Protein AF-A0A7J4NT05-F1 (afdb_monomer_lite)

Sequence (261 aa):
PYYHPIMPLLMMDGWTFEDGIRVNKDAWPDDVRAHLTNGMNLFEAELGFRPTGMWPSEEAVSPPMVQPVTDVGIQWMVTDEEILAKSTISGGGSIDVDDAAQLATPWMVEGDSGGEIAVIFRDRVISDRVAFQYGSMTPEAAVSDFLSYLDGIRSDLLAAGEDPSEHLLTVAMDGENWMFMSEFQHTDNARPFIHEWYSRLESHPTVVTTTPSAFLEKNLTLPQIETIGTGSWIDGTLSTWAGEADESLAWQRLVEARTAL

Structure (mmCIF, N/CA/C/O backbone):
data_AF-A0A7J4NT05-F1
#
_entry.id   AF-A0A7J4NT05-F1
#
loop_
_atom_site.group_PDB
_atom_site.id
_atom_site.type_symbol
_atom_site.label_atom_id
_atom_site.label_alt_id
_atom_site.label_comp_id
_atom_site.label_asym_id
_atom_site.label_entity_id
_atom_site.label_seq_id
_atom_site.pdbx_PDB_ins_code
_atom_site.Cartn_x
_atom_site.Cartn_y
_atom_site.Cartn_z
_atom_site.occupancy
_atom_site.B_iso_or_equiv
_atom_site.auth_seq_id
_atom_site.auth_comp_id
_atom_site.auth_asym_id
_atom_site.auth_atom_id
_atom_site.pdbx_PDB_model_num
ATOM 1 N N . PRO A 1 1 ? 3.499 -10.526 -5.513 1.00 96.19 1 PRO A N 1
ATOM 2 C CA . PRO A 1 1 ? 4.107 -10.917 -6.817 1.00 96.19 1 PRO A CA 1
ATOM 3 C C . PRO A 1 1 ? 5.241 -11.946 -6.617 1.00 96.19 1 PRO A C 1
ATOM 5 O O . PRO A 1 1 ? 5.890 -11.902 -5.581 1.00 96.19 1 PRO A O 1
ATOM 8 N N . TYR A 1 2 ? 5.475 -12.872 -7.558 1.00 98.00 2 TYR A N 1
ATOM 9 C CA . TYR A 1 2 ? 6.203 -14.136 -7.298 1.00 98.00 2 TYR A CA 1
ATOM 10 C C . TYR A 1 2 ? 7.627 -14.032 -6.703 1.00 98.00 2 TYR A C 1
ATOM 12 O O . TYR A 1 2 ? 7.950 -14.793 -5.802 1.00 98.00 2 TYR A O 1
ATOM 20 N N . TYR A 1 3 ? 8.469 -13.104 -7.171 1.00 97.50 3 TYR A N 1
ATOM 21 C CA . TYR A 1 3 ? 9.830 -12.884 -6.635 1.00 97.50 3 TYR A CA 1
ATOM 22 C C . TYR A 1 3 ? 9.997 -11.481 -6.042 1.00 97.50 3 TYR A C 1
ATOM 24 O O . TYR A 1 3 ? 11.091 -10.933 -6.049 1.00 97.50 3 TYR A O 1
ATOM 32 N N . HIS A 1 4 ? 8.898 -10.876 -5.590 1.00 97.88 4 HIS A N 1
ATOM 33 C CA . HIS A 1 4 ? 8.906 -9.522 -5.033 1.00 97.88 4 HIS A CA 1
ATOM 34 C C . HIS A 1 4 ? 9.560 -8.430 -5.935 1.00 97.88 4 HIS A C 1
ATOM 36 O O . HIS A 1 4 ? 10.291 -7.583 -5.431 1.00 97.88 4 HIS A O 1
ATOM 42 N N . PRO A 1 5 ? 9.341 -8.401 -7.274 1.00 97.81 5 PRO A N 1
ATOM 43 C CA . PRO A 1 5 ? 9.892 -7.347 -8.131 1.00 97.81 5 PRO A CA 1
ATOM 44 C C . PRO A 1 5 ? 9.239 -5.984 -7.880 1.00 97.81 5 PRO A C 1
ATOM 46 O O . PRO A 1 5 ? 8.032 -5.912 -7.630 1.00 97.81 5 PRO A O 1
ATOM 49 N N . ILE A 1 6 ? 9.988 -4.904 -8.102 1.00 98.19 6 ILE A N 1
ATOM 50 C CA . ILE A 1 6 ? 9.447 -3.539 -8.171 1.00 98.19 6 ILE A CA 1
ATOM 51 C C . ILE A 1 6 ? 8.720 -3.363 -9.508 1.00 98.19 6 ILE A C 1
ATOM 53 O O . ILE A 1 6 ? 9.301 -2.965 -10.520 1.00 98.19 6 ILE A O 1
ATOM 57 N N . MET A 1 7 ? 7.435 -3.724 -9.529 1.00 98.38 7 MET A N 1
ATOM 58 C CA . MET A 1 7 ? 6.618 -3.742 -10.748 1.00 98.38 7 MET A CA 1
ATOM 59 C C . MET A 1 7 ? 6.589 -2.392 -11.483 1.00 98.38 7 MET A C 1
ATOM 61 O O . MET A 1 7 ? 6.723 -2.424 -12.707 1.00 98.38 7 MET A O 1
ATOM 65 N N . PRO A 1 8 ? 6.517 -1.221 -10.814 1.00 98.38 8 PRO A N 1
ATOM 66 C CA . PRO A 1 8 ? 6.605 0.066 -11.504 1.00 98.38 8 PRO A CA 1
ATOM 67 C C . PRO A 1 8 ? 7.853 0.222 -12.386 1.00 98.38 8 PRO A C 1
ATOM 69 O O . PRO A 1 8 ? 7.739 0.667 -13.527 1.00 98.38 8 PRO A O 1
ATOM 72 N N . LEU A 1 9 ? 9.024 -0.217 -11.907 1.00 98.38 9 LEU A N 1
ATOM 73 C CA . LEU A 1 9 ? 10.278 -0.156 -12.670 1.00 98.38 9 LEU A CA 1
ATOM 74 C C . LEU A 1 9 ? 10.282 -1.136 -13.848 1.00 98.38 9 LEU A C 1
ATOM 76 O O . LEU A 1 9 ? 10.826 -0.832 -14.912 1.00 98.38 9 LEU A O 1
ATOM 80 N N . LEU A 1 10 ? 9.636 -2.299 -13.713 1.00 98.19 10 LEU A N 1
ATOM 81 C CA . LEU A 1 10 ? 9.436 -3.210 -14.843 1.00 98.19 10 LEU A CA 1
ATOM 82 C C . LEU A 1 10 ? 8.514 -2.593 -15.903 1.00 98.19 10 LEU A C 1
ATOM 84 O O . LEU A 1 10 ? 8.797 -2.727 -17.089 1.00 98.19 10 LEU A O 1
ATOM 88 N N . MET A 1 11 ? 7.466 -1.878 -15.490 1.00 97.56 11 MET A N 1
ATOM 89 C CA . MET A 1 11 ? 6.439 -1.319 -16.379 1.00 97.56 11 MET A CA 1
ATOM 90 C C . MET A 1 11 ? 6.837 -0.042 -17.127 1.00 97.56 11 MET A C 1
ATOM 92 O O . MET A 1 11 ? 6.121 0.347 -18.046 1.00 97.56 11 MET A O 1
ATOM 96 N N . MET A 1 12 ? 7.934 0.621 -16.761 1.00 97.06 12 MET A N 1
ATOM 97 C CA . MET A 1 12 ? 8.369 1.862 -17.413 1.00 97.06 12 MET A CA 1
ATOM 98 C C . MET A 1 12 ? 9.567 1.659 -18.343 1.00 97.06 12 MET A C 1
ATOM 100 O O . MET A 1 12 ? 10.416 0.795 -18.109 1.00 97.06 12 MET A O 1
ATOM 104 N N . ASP A 1 13 ? 9.679 2.493 -19.372 1.00 97.75 13 ASP A N 1
ATOM 105 C CA . ASP A 1 13 ? 10.913 2.602 -20.149 1.00 97.75 13 ASP A CA 1
ATOM 106 C C . ASP A 1 13 ? 12.049 3.166 -19.284 1.00 97.75 13 ASP A C 1
ATOM 108 O O . ASP A 1 13 ? 11.831 3.744 -18.217 1.00 97.75 13 ASP A O 1
ATOM 112 N N . GLY A 1 14 ? 13.285 2.981 -19.745 1.00 96.62 14 GLY A N 1
ATOM 113 C CA . GLY A 1 14 ? 14.491 3.347 -19.010 1.00 96.62 14 GLY A CA 1
ATOM 114 C C . GLY A 1 14 ? 14.482 4.767 -18.427 1.00 96.62 14 GLY A C 1
ATOM 115 O O . GLY A 1 14 ? 13.889 5.703 -18.976 1.00 96.62 14 GLY A O 1
ATOM 116 N N . TRP A 1 15 ? 15.221 4.951 -17.340 1.00 97.75 15 TRP A N 1
ATOM 117 C CA . TRP A 1 15 ? 15.201 6.153 -16.507 1.00 97.75 15 TRP A CA 1
ATOM 118 C C . TRP A 1 15 ? 16.601 6.692 -16.222 1.00 97.75 15 TRP A C 1
ATOM 120 O O . TRP A 1 15 ? 17.621 6.058 -16.499 1.00 97.75 15 TRP A O 1
ATOM 130 N N . THR A 1 16 ? 16.623 7.895 -15.663 1.00 97.81 16 THR A N 1
ATOM 131 C CA . THR A 1 16 ? 17.768 8.462 -14.954 1.00 97.81 16 THR A CA 1
ATOM 132 C C . THR A 1 16 ? 17.210 9.122 -13.706 1.00 97.81 16 THR A C 1
ATOM 134 O O . THR A 1 16 ? 16.359 10.002 -13.826 1.00 97.81 16 THR A O 1
ATOM 137 N N . PHE A 1 17 ? 17.648 8.651 -12.546 1.00 95.69 17 PHE A N 1
ATOM 138 C CA . PHE A 1 17 ? 17.237 9.146 -11.234 1.00 95.69 17 PHE A CA 1
ATOM 139 C C . PHE A 1 17 ? 18.369 10.018 -10.651 1.00 95.69 17 PHE A C 1
ATOM 141 O O . PHE A 1 17 ? 19.119 10.646 -11.407 1.00 95.69 17 PHE A O 1
ATOM 148 N N . GLU A 1 18 ? 18.472 10.125 -9.327 1.00 96.00 18 GLU A N 1
ATOM 149 C CA . GLU A 1 18 ? 19.362 11.047 -8.619 1.00 96.00 18 GLU A CA 1
ATOM 150 C C . GLU A 1 18 ? 20.857 10.745 -8.819 1.00 96.00 18 GLU A C 1
ATOM 152 O O . GLU A 1 18 ? 21.674 11.669 -8.803 1.00 96.00 18 GLU A O 1
ATOM 157 N N . ASP A 1 19 ? 21.227 9.485 -9.065 1.00 96.06 19 ASP A N 1
ATOM 158 C CA . ASP A 1 19 ? 22.610 9.068 -9.335 1.00 96.06 19 ASP A CA 1
ATOM 159 C C . ASP A 1 19 ? 23.172 9.555 -10.686 1.00 96.06 19 ASP A C 1
ATOM 161 O O . ASP A 1 19 ? 24.385 9.512 -10.917 1.00 96.06 19 ASP A O 1
ATOM 165 N N . GLY A 1 20 ? 22.310 10.020 -11.596 1.00 97.56 20 GLY A N 1
ATOM 166 C CA . GLY A 1 20 ? 22.680 10.444 -12.945 1.00 97.56 20 GLY A CA 1
ATOM 167 C C . GLY A 1 20 ? 23.075 9.306 -13.895 1.00 97.56 20 GLY A C 1
ATOM 168 O O . GLY A 1 20 ? 23.525 9.582 -15.013 1.00 97.56 20 GLY A O 1
ATOM 169 N N . ILE A 1 21 ? 22.910 8.039 -13.505 1.00 98.06 21 ILE A N 1
ATOM 170 C CA . ILE A 1 21 ? 23.230 6.882 -14.341 1.00 98.06 21 ILE A CA 1
ATOM 171 C C . ILE A 1 21 ? 21.992 6.513 -15.162 1.00 98.06 21 ILE A C 1
ATOM 173 O O . ILE A 1 21 ? 20.893 6.301 -14.662 1.00 98.06 21 ILE A O 1
ATOM 177 N N . ARG A 1 22 ? 22.153 6.448 -16.486 1.00 97.94 22 ARG A N 1
ATOM 178 C CA . ARG A 1 22 ? 21.068 6.056 -17.391 1.00 97.94 22 ARG A CA 1
ATOM 179 C C . ARG A 1 22 ? 20.913 4.539 -17.419 1.00 97.94 22 ARG A C 1
ATOM 181 O O . ARG A 1 22 ? 21.820 3.835 -17.867 1.00 97.94 22 ARG A O 1
ATOM 188 N N . VAL A 1 23 ? 19.729 4.051 -17.073 1.00 98.25 23 VAL A N 1
ATOM 189 C CA . VAL A 1 23 ? 19.288 2.690 -17.398 1.00 98.25 23 VAL A CA 1
ATOM 190 C C . VAL A 1 23 ? 18.557 2.741 -18.738 1.00 98.25 23 VAL A C 1
ATOM 192 O O . VAL A 1 23 ? 17.608 3.504 -18.910 1.00 98.25 23 VAL A O 1
ATOM 195 N N . ASN A 1 24 ? 19.007 1.954 -19.716 1.00 97.19 24 ASN A N 1
ATOM 196 C CA . ASN A 1 24 ? 18.369 1.866 -21.031 1.00 97.19 24 ASN A CA 1
ATOM 197 C C . ASN A 1 24 ? 17.671 0.517 -21.163 1.00 97.19 24 ASN A C 1
ATOM 199 O O . ASN A 1 24 ? 18.335 -0.506 -21.311 1.00 97.19 24 ASN A O 1
ATOM 203 N N . LYS A 1 25 ? 16.342 0.532 -21.119 1.00 96.94 25 LYS A N 1
ATOM 204 C CA . LYS A 1 25 ? 15.498 -0.627 -21.385 1.00 96.94 25 LYS A CA 1
ATOM 205 C C . LYS A 1 25 ? 14.136 -0.186 -21.894 1.00 96.94 25 LYS A C 1
ATOM 207 O O . LYS A 1 25 ? 13.734 0.949 -21.637 1.00 96.94 25 LYS A O 1
ATOM 212 N N . ASP A 1 26 ? 13.437 -1.112 -22.524 1.00 97.00 26 ASP A N 1
ATOM 213 C CA . ASP A 1 26 ? 12.002 -0.999 -22.759 1.00 97.00 26 ASP A CA 1
ATOM 214 C C . ASP A 1 26 ? 11.228 -1.451 -21.506 1.00 97.00 26 ASP A C 1
ATOM 216 O O . ASP A 1 26 ? 11.769 -2.148 -20.633 1.00 97.00 26 ASP A O 1
ATOM 220 N N . ALA A 1 27 ? 9.957 -1.073 -21.408 1.00 97.56 27 ALA A N 1
ATOM 221 C CA . ALA A 1 27 ? 9.027 -1.677 -20.461 1.00 97.56 27 ALA A CA 1
ATOM 222 C C . ALA A 1 27 ? 8.911 -3.203 -20.674 1.00 97.56 27 ALA A C 1
ATOM 224 O O . ALA A 1 27 ? 8.892 -3.700 -21.802 1.00 97.56 27 ALA A O 1
ATOM 225 N N . TRP A 1 28 ? 8.792 -3.957 -19.579 1.00 97.88 28 TRP A N 1
ATOM 226 C CA . TRP A 1 28 ? 8.667 -5.420 -19.554 1.00 97.88 28 TRP A CA 1
ATOM 227 C C . TRP A 1 28 ? 7.323 -5.864 -18.936 1.00 97.88 28 TRP A C 1
ATOM 229 O O . TRP A 1 28 ? 7.305 -6.519 -17.891 1.00 97.88 28 TRP A O 1
ATOM 239 N N . PRO A 1 29 ? 6.173 -5.532 -19.557 1.00 97.12 29 PRO A N 1
ATOM 240 C CA . PRO A 1 29 ? 4.852 -5.869 -19.014 1.00 97.12 29 PRO A CA 1
ATOM 241 C C . PRO A 1 29 ? 4.587 -7.380 -18.942 1.00 97.12 29 PRO A C 1
ATOM 243 O O . PRO A 1 29 ? 3.878 -7.843 -18.046 1.00 97.12 29 PRO A O 1
ATOM 246 N N . ASP A 1 30 ? 5.184 -8.168 -19.840 1.00 97.69 30 ASP A N 1
ATOM 247 C CA . ASP A 1 30 ? 5.072 -9.630 -19.812 1.00 97.69 30 ASP A CA 1
ATOM 248 C C . ASP A 1 30 ? 5.731 -10.235 -18.564 1.00 97.69 30 ASP A C 1
ATOM 250 O O . ASP A 1 30 ? 5.208 -11.196 -17.996 1.00 97.69 30 ASP A O 1
ATOM 254 N N . ASP A 1 31 ? 6.823 -9.637 -18.078 1.00 97.81 31 ASP A N 1
ATOM 255 C CA . ASP A 1 31 ? 7.491 -10.066 -16.848 1.00 97.81 31 ASP A CA 1
ATOM 256 C C . ASP A 1 31 ? 6.588 -9.799 -15.632 1.00 97.81 31 ASP A C 1
ATOM 258 O O . ASP A 1 31 ? 6.426 -10.665 -14.770 1.00 97.81 31 ASP A O 1
ATOM 262 N N . VAL A 1 32 ? 5.923 -8.638 -15.587 1.00 98.38 32 VAL A N 1
ATOM 263 C CA . VAL A 1 32 ? 4.931 -8.318 -14.544 1.00 98.38 32 VAL A CA 1
ATOM 264 C C . VAL A 1 32 ? 3.768 -9.308 -14.580 1.00 98.38 32 VAL A C 1
ATOM 266 O O . VAL A 1 32 ? 3.433 -9.893 -13.546 1.00 98.38 32 VAL A O 1
ATOM 269 N N . ARG A 1 33 ? 3.207 -9.586 -15.765 1.00 98.25 33 ARG A N 1
ATOM 270 C CA . ARG A 1 33 ? 2.144 -10.591 -15.938 1.00 98.25 33 ARG A CA 1
ATOM 271 C C . ARG A 1 33 ? 2.592 -11.971 -15.452 1.00 98.25 33 ARG A C 1
ATOM 273 O O . ARG A 1 33 ? 1.815 -12.660 -14.784 1.00 98.25 33 ARG A O 1
ATOM 280 N N . ALA A 1 34 ? 3.831 -12.371 -15.742 1.00 98.50 34 ALA A N 1
ATOM 281 C CA . ALA A 1 34 ? 4.397 -13.634 -15.280 1.00 98.50 34 ALA A CA 1
ATOM 282 C C . ALA A 1 34 ? 4.543 -13.671 -13.750 1.00 98.50 34 ALA A C 1
ATOM 284 O O . ALA A 1 34 ? 4.123 -14.643 -13.124 1.00 98.50 34 ALA A O 1
ATOM 285 N N . HIS A 1 35 ? 5.064 -12.613 -13.122 1.00 98.62 35 HIS A N 1
ATOM 286 C CA . HIS A 1 35 ? 5.181 -12.533 -11.663 1.00 98.62 35 HIS A CA 1
ATOM 287 C C . HIS A 1 35 ? 3.829 -12.551 -10.949 1.00 98.62 35 HIS A C 1
ATOM 289 O O . HIS A 1 35 ? 3.718 -13.148 -9.875 1.00 98.62 35 HIS A O 1
ATOM 295 N N . LEU A 1 36 ? 2.811 -11.913 -11.521 1.00 98.62 36 LEU A N 1
ATOM 296 C CA . LEU A 1 36 ? 1.456 -11.934 -10.982 1.00 98.62 36 LEU A CA 1
ATOM 297 C C . LEU A 1 36 ? 0.838 -13.326 -11.134 1.00 98.62 36 LEU A C 1
ATOM 299 O O . LEU A 1 36 ? 0.466 -13.940 -10.139 1.00 98.62 36 LEU A O 1
ATOM 303 N N . THR A 1 37 ? 0.834 -13.878 -12.349 1.00 98.50 37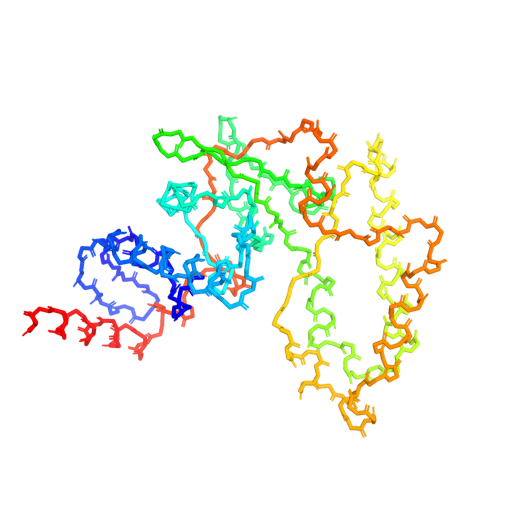 THR A N 1
ATOM 304 C CA . THR A 1 37 ? 0.251 -15.200 -12.638 1.00 98.50 37 THR A CA 1
ATOM 305 C C . THR A 1 37 ? 0.914 -16.307 -11.817 1.00 98.50 37 THR A C 1
ATOM 307 O O . THR A 1 37 ? 0.227 -17.123 -11.205 1.00 98.50 37 THR A O 1
ATOM 310 N N . ASN A 1 38 ? 2.247 -16.323 -11.751 1.00 98.69 38 ASN A N 1
ATOM 311 C CA . ASN A 1 38 ? 2.981 -17.315 -10.967 1.00 98.69 38 ASN A CA 1
ATOM 312 C C . ASN A 1 38 ? 2.727 -17.148 -9.466 1.00 98.69 38 ASN A C 1
ATOM 314 O O . ASN A 1 38 ? 2.593 -18.147 -8.766 1.00 98.69 38 ASN A O 1
ATOM 318 N N . GLY A 1 39 ? 2.616 -15.907 -8.976 1.00 98.38 39 GLY A N 1
ATOM 319 C CA . GLY A 1 39 ? 2.272 -15.621 -7.582 1.00 98.38 39 GLY A CA 1
ATOM 320 C C . GLY A 1 39 ? 0.888 -16.153 -7.209 1.00 98.38 39 GLY A C 1
ATOM 321 O O . GLY A 1 39 ? 0.759 -16.866 -6.217 1.00 98.38 39 GLY A O 1
ATOM 322 N N . MET A 1 40 ? -0.118 -15.878 -8.043 1.00 98.44 40 MET A N 1
ATOM 323 C CA . MET A 1 40 ? -1.483 -16.390 -7.871 1.00 98.44 40 MET A CA 1
ATOM 324 C C . MET A 1 40 ? -1.515 -17.922 -7.864 1.00 98.44 40 MET A C 1
ATOM 326 O O . MET A 1 40 ? -2.119 -18.523 -6.979 1.00 98.44 40 MET A O 1
ATOM 330 N N . ASN A 1 41 ? -0.841 -18.553 -8.832 1.00 98.56 41 ASN A N 1
ATOM 331 C CA . ASN A 1 41 ? -0.806 -20.009 -8.965 1.00 98.56 41 ASN A CA 1
ATOM 332 C C . ASN A 1 41 ? -0.082 -20.680 -7.792 1.00 98.56 41 ASN A C 1
ATOM 334 O O . ASN A 1 41 ? -0.548 -21.709 -7.309 1.00 98.56 41 ASN A O 1
ATOM 338 N N . LEU A 1 42 ? 1.040 -20.115 -7.332 1.00 98.44 42 LEU A N 1
ATOM 339 C CA . LEU A 1 42 ? 1.755 -20.636 -6.167 1.00 98.44 42 LEU A CA 1
ATOM 340 C C . LEU A 1 42 ? 0.8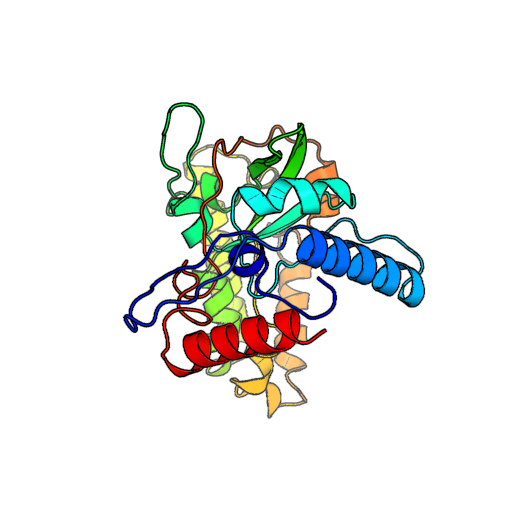83 -20.536 -4.915 1.00 98.44 42 LEU A C 1
ATOM 342 O O . LEU A 1 42 ? 0.731 -21.526 -4.210 1.00 98.44 42 LEU A O 1
ATOM 346 N N . PHE A 1 43 ? 0.267 -19.377 -4.666 1.00 98.38 43 PHE A N 1
ATOM 347 C CA . PHE A 1 43 ? -0.623 -19.200 -3.518 1.00 98.38 43 PHE A CA 1
ATOM 348 C C . PHE A 1 43 ? -1.772 -20.217 -3.544 1.00 98.38 43 PHE A C 1
ATOM 350 O O . PHE A 1 43 ? -2.027 -20.882 -2.543 1.00 98.38 43 PHE A O 1
ATOM 357 N N . GLU A 1 44 ? -2.441 -20.381 -4.690 1.00 98.38 44 GLU A N 1
ATOM 358 C CA . GLU A 1 44 ? -3.535 -21.347 -4.843 1.00 98.38 44 GLU A CA 1
ATOM 359 C C . GLU A 1 44 ? -3.067 -22.793 -4.631 1.00 98.38 44 GLU A C 1
ATOM 361 O O . GLU A 1 44 ? -3.774 -23.572 -3.993 1.00 98.38 44 GLU A O 1
ATOM 366 N N . ALA A 1 45 ? -1.876 -23.151 -5.115 1.00 98.62 45 ALA A N 1
ATOM 367 C CA . ALA A 1 45 ? -1.309 -24.481 -4.918 1.00 98.62 45 ALA A CA 1
ATOM 368 C C . ALA A 1 45 ? -0.991 -24.778 -3.442 1.00 98.62 45 ALA A C 1
ATOM 370 O O . ALA A 1 45 ? -1.232 -25.897 -2.989 1.00 98.62 45 ALA A O 1
ATOM 371 N N . GLU A 1 46 ? -0.481 -23.793 -2.699 1.00 98.44 46 GLU A N 1
ATOM 372 C CA . GLU A 1 46 ? -0.080 -23.958 -1.295 1.00 98.44 46 GLU A CA 1
ATOM 373 C C . GLU A 1 46 ? -1.257 -23.839 -0.312 1.00 98.44 46 GLU A C 1
ATOM 375 O O . GLU A 1 46 ? -1.292 -24.532 0.704 1.00 98.44 46 GLU A O 1
ATOM 380 N N . LEU A 1 47 ? -2.236 -22.973 -0.599 1.00 98.06 47 LEU A N 1
ATOM 381 C CA . LEU A 1 47 ? -3.319 -22.635 0.335 1.00 98.06 47 LEU A CA 1
ATOM 382 C C . LEU A 1 47 ? -4.702 -23.137 -0.100 1.00 98.06 47 LEU A C 1
ATOM 384 O O . LEU A 1 47 ? -5.631 -23.142 0.706 1.00 98.06 47 LEU A O 1
ATOM 388 N N . GLY A 1 48 ? -4.850 -23.610 -1.340 1.00 98.12 48 GLY A N 1
ATOM 389 C CA . GLY A 1 48 ? -6.072 -24.249 -1.839 1.00 98.12 48 GLY A CA 1
ATOM 390 C C . GLY A 1 48 ? -7.188 -23.290 -2.270 1.00 98.12 48 GLY A C 1
ATOM 391 O O . GLY A 1 48 ? -8.302 -23.742 -2.533 1.00 98.12 48 GLY A O 1
ATOM 392 N N . PHE A 1 49 ? -6.919 -21.985 -2.345 1.00 97.62 49 PHE A N 1
ATOM 393 C CA . PHE A 1 49 ? -7.844 -20.971 -2.859 1.00 97.62 49 PHE A CA 1
ATOM 394 C C . PHE A 1 49 ? -7.079 -19.825 -3.530 1.00 97.62 49 PHE A C 1
ATOM 396 O O . PHE A 1 49 ? -5.909 -19.596 -3.229 1.00 97.62 49 PHE A O 1
ATOM 403 N N . ARG A 1 50 ? -7.732 -19.082 -4.432 1.00 97.44 50 ARG A N 1
ATOM 404 C CA . ARG A 1 50 ? -7.116 -17.906 -5.066 1.00 97.44 50 ARG A CA 1
ATOM 405 C C . ARG A 1 50 ? -7.147 -16.693 -4.139 1.00 97.44 50 ARG A C 1
ATOM 407 O O . ARG A 1 50 ? -8.216 -16.396 -3.604 1.00 97.44 50 ARG A O 1
ATOM 414 N N . PRO A 1 51 ? -6.027 -15.970 -3.967 1.00 97.31 51 PRO A N 1
ATOM 415 C CA . PRO A 1 51 ? -6.032 -14.744 -3.187 1.00 97.31 51 PRO A CA 1
ATOM 416 C C . PRO A 1 51 ? -6.789 -13.649 -3.947 1.00 97.31 51 PRO A C 1
ATOM 418 O O . PRO A 1 51 ? -6.725 -13.571 -5.170 1.00 97.31 51 PRO A O 1
ATOM 421 N N . THR A 1 52 ? -7.497 -12.795 -3.216 1.00 97.69 52 THR A N 1
ATOM 422 C CA . THR A 1 52 ? -8.184 -11.610 -3.762 1.00 97.69 52 THR A CA 1
ATOM 423 C C . THR A 1 52 ? -7.444 -10.313 -3.445 1.00 97.69 52 THR A C 1
ATOM 425 O O . THR A 1 52 ? -7.767 -9.271 -4.007 1.00 97.69 52 THR A O 1
ATOM 428 N N . GLY A 1 53 ? -6.453 -10.379 -2.557 1.00 98.19 53 GLY A N 1
ATOM 429 C CA . GLY A 1 53 ? -5.636 -9.260 -2.118 1.00 98.19 53 GLY A CA 1
ATOM 430 C C . GLY A 1 53 ? -4.193 -9.369 -2.569 1.00 98.19 53 GLY A C 1
ATOM 431 O O . GLY A 1 53 ? -3.667 -10.475 -2.717 1.00 98.19 53 GLY A O 1
ATOM 432 N N . MET A 1 54 ? -3.536 -8.225 -2.729 1.00 97.88 54 MET A N 1
ATOM 433 C CA . MET A 1 54 ? -2.117 -8.165 -3.052 1.00 97.88 54 MET A CA 1
ATOM 434 C C . MET A 1 54 ? -1.386 -7.140 -2.184 1.00 97.88 54 MET A C 1
ATOM 436 O O . MET A 1 54 ? -1.811 -5.998 -2.062 1.00 97.88 54 MET A O 1
ATOM 440 N N . TRP A 1 55 ? -0.231 -7.548 -1.661 1.00 98.38 55 TRP A N 1
ATOM 441 C CA . TRP A 1 55 ? 0.853 -6.649 -1.273 1.00 98.38 55 TRP A CA 1
ATOM 442 C C . TRP A 1 55 ? 1.728 -6.419 -2.518 1.00 98.38 55 TRP A C 1
ATOM 444 O O . TRP A 1 55 ? 2.402 -7.367 -2.957 1.00 98.38 55 TRP A O 1
ATOM 454 N N . PRO A 1 56 ? 1.665 -5.247 -3.187 1.00 98.38 56 PRO A N 1
ATOM 455 C CA . PRO A 1 56 ? 2.663 -4.886 -4.187 1.00 98.38 56 PRO A CA 1
ATOM 456 C C . PRO A 1 56 ? 4.033 -4.897 -3.514 1.00 98.38 56 PRO A C 1
ATOM 458 O O . PRO A 1 56 ? 4.139 -4.536 -2.347 1.00 98.38 56 PRO A O 1
ATOM 461 N N . SER A 1 57 ? 5.075 -5.342 -4.213 1.00 98.19 57 SER A N 1
ATOM 462 C CA . SER A 1 57 ? 6.405 -5.398 -3.606 1.00 98.19 57 SER A CA 1
ATOM 463 C C . SER A 1 57 ? 6.801 -4.005 -3.135 1.00 98.19 57 SER A C 1
ATOM 465 O O . SER A 1 57 ? 6.745 -3.078 -3.943 1.00 98.19 57 SER A O 1
ATOM 467 N N . GLU A 1 58 ? 7.160 -3.872 -1.859 1.00 97.69 58 GLU A N 1
ATOM 468 C CA . GLU A 1 58 ? 7.497 -2.576 -1.249 1.00 97.69 58 GLU A CA 1
ATOM 469 C C . GLU A 1 58 ? 6.350 -1.561 -1.346 1.00 97.69 58 GLU A C 1
ATOM 471 O O . GLU A 1 58 ? 6.568 -0.365 -1.526 1.00 97.69 58 GLU A O 1
ATOM 476 N N . GLU A 1 59 ? 5.103 -2.047 -1.364 1.00 98.31 59 GLU A N 1
ATOM 477 C CA . GLU A 1 59 ? 3.916 -1.225 -1.609 1.00 98.31 59 GLU A CA 1
ATOM 478 C C . GLU A 1 59 ? 4.034 -0.366 -2.887 1.00 98.31 59 GLU A C 1
ATOM 480 O O . GLU A 1 59 ? 3.341 0.638 -3.052 1.00 98.31 59 GLU A O 1
ATOM 485 N N . ALA A 1 60 ? 4.917 -0.759 -3.816 1.00 98.62 60 ALA A N 1
ATOM 486 C CA . ALA A 1 60 ? 5.270 0.047 -4.964 1.00 98.62 60 ALA A CA 1
ATOM 487 C C . ALA A 1 60 ? 4.216 -0.069 -6.062 1.00 98.62 60 ALA A C 1
ATOM 489 O O . ALA A 1 60 ? 3.927 -1.166 -6.557 1.00 98.62 60 ALA A O 1
ATOM 490 N N . VAL A 1 61 ? 3.678 1.078 -6.473 1.00 98.69 61 VAL A N 1
ATOM 491 C CA . VAL A 1 61 ? 2.606 1.171 -7.465 1.00 98.69 61 VAL A CA 1
ATOM 492 C C . VAL A 1 61 ? 2.876 2.230 -8.532 1.00 98.69 61 VAL A C 1
ATOM 494 O O . VAL A 1 61 ? 3.716 3.116 -8.370 1.00 98.69 61 VAL A O 1
ATOM 497 N N . SER A 1 62 ? 2.190 2.094 -9.666 1.00 98.38 62 SER A N 1
ATOM 498 C CA . SER A 1 62 ? 2.136 3.074 -10.754 1.00 98.38 62 SER A CA 1
ATOM 499 C C . SER A 1 62 ? 0.878 2.854 -11.606 1.00 98.38 62 SER A C 1
ATOM 501 O O . SER A 1 62 ? 0.341 1.742 -11.604 1.00 98.38 62 SER A O 1
ATOM 503 N N . PRO A 1 63 ? 0.405 3.851 -12.379 1.00 97.94 63 PRO A N 1
ATOM 504 C CA . PRO A 1 63 ? -0.767 3.668 -13.238 1.00 97.94 63 PRO A CA 1
ATOM 505 C C . PRO A 1 63 ? -0.663 2.468 -14.195 1.00 97.94 63 PRO A C 1
ATOM 507 O O . PRO A 1 63 ? -1.572 1.638 -14.194 1.00 97.94 63 PRO A O 1
ATOM 510 N N . PRO A 1 64 ? 0.454 2.260 -14.932 1.00 97.12 64 PRO A N 1
ATOM 511 C CA . PRO A 1 64 ? 0.522 1.173 -15.909 1.00 97.12 64 PRO A CA 1
ATOM 512 C C . PRO A 1 64 ? 0.359 -0.232 -15.311 1.00 97.12 64 PRO A C 1
ATOM 514 O O . PRO A 1 64 ? -0.051 -1.152 -16.019 1.00 97.12 64 PRO A O 1
ATOM 517 N N . MET A 1 65 ? 0.687 -0.439 -14.028 1.00 96.06 65 MET A N 1
ATOM 518 C CA . MET A 1 65 ? 0.565 -1.765 -13.410 1.00 96.06 65 MET A CA 1
ATOM 519 C C . MET A 1 65 ? -0.851 -2.113 -12.938 1.00 96.06 65 MET A C 1
ATOM 521 O O . MET A 1 65 ? -1.090 -3.276 -12.620 1.00 96.06 65 MET A O 1
ATOM 525 N N . VAL A 1 66 ? -1.800 -1.171 -12.923 1.00 97.81 66 VAL A N 1
ATOM 526 C CA . VAL A 1 66 ? -3.180 -1.448 -12.484 1.00 97.81 66 VAL A CA 1
ATOM 527 C C . VAL A 1 66 ? -3.836 -2.501 -13.381 1.00 97.81 66 VAL A C 1
ATOM 529 O O . VAL A 1 66 ? -4.380 -3.488 -12.883 1.00 97.81 66 VAL A O 1
ATOM 532 N N . GLN A 1 67 ? -3.710 -2.361 -14.705 1.00 97.56 67 GLN A N 1
ATOM 533 C CA . GLN A 1 67 ? -4.303 -3.311 -15.648 1.00 97.56 67 GLN A CA 1
ATOM 534 C C . GLN A 1 67 ? -3.824 -4.758 -15.425 1.00 97.56 67 GLN A C 1
ATOM 536 O O . GLN A 1 67 ? -4.664 -5.617 -15.168 1.00 97.56 67 GLN A O 1
ATOM 541 N N . PRO A 1 68 ? -2.515 -5.083 -15.459 1.00 97.81 68 PRO A N 1
ATOM 542 C CA . PRO A 1 68 ? -2.084 -6.466 -15.264 1.00 97.81 68 PRO A CA 1
ATOM 543 C C . PRO A 1 68 ? -2.444 -7.033 -13.880 1.00 97.81 68 PRO A C 1
ATOM 545 O O . PRO A 1 68 ? -2.599 -8.247 -13.758 1.00 97.81 68 PRO A O 1
ATOM 548 N N . VAL A 1 69 ? -2.599 -6.192 -12.848 1.00 98.19 69 VAL A N 1
ATOM 549 C CA . VAL A 1 69 ? -3.066 -6.616 -11.516 1.00 98.19 69 VAL A CA 1
ATOM 550 C C . VAL A 1 69 ? -4.544 -7.011 -11.543 1.00 98.19 69 VAL A C 1
ATOM 552 O O . VAL A 1 69 ? -4.896 -8.083 -11.048 1.00 98.19 69 VAL A O 1
ATOM 555 N N . THR A 1 70 ? -5.404 -6.198 -12.160 1.00 97.88 70 THR A N 1
ATOM 556 C CA . THR A 1 70 ? -6.831 -6.535 -12.317 1.00 97.88 70 THR A CA 1
ATOM 557 C C . THR A 1 70 ? -7.038 -7.758 -13.219 1.00 97.88 70 THR A C 1
ATOM 559 O O . THR A 1 70 ? -7.849 -8.624 -12.891 1.00 97.88 70 THR A O 1
ATOM 562 N N . ASP A 1 71 ? -6.242 -7.910 -14.288 1.00 97.81 71 ASP A N 1
ATOM 563 C CA . ASP A 1 71 ? -6.292 -9.047 -15.225 1.00 97.81 71 ASP A CA 1
ATOM 564 C C . ASP A 1 71 ? -6.174 -10.411 -14.522 1.00 97.81 71 ASP A C 1
ATOM 566 O O . ASP A 1 71 ? -6.766 -11.400 -14.964 1.00 97.81 71 ASP A O 1
ATOM 570 N N . VAL A 1 72 ? -5.383 -10.496 -13.444 1.00 97.62 72 VAL A N 1
ATOM 571 C CA . VAL A 1 72 ? -5.177 -11.752 -12.703 1.00 97.62 72 VAL A CA 1
ATOM 572 C C . VAL A 1 72 ? -6.232 -11.999 -11.618 1.00 97.62 72 VAL A C 1
ATOM 574 O O . VAL A 1 72 ? -6.192 -13.042 -10.963 1.00 97.62 72 VAL A O 1
ATOM 577 N N . GLY A 1 73 ? -7.200 -11.092 -11.458 1.00 97.12 73 GLY A N 1
ATOM 578 C CA . GLY A 1 73 ? -8.333 -11.232 -10.542 1.00 97.12 73 GLY A CA 1
ATOM 579 C C . GLY A 1 73 ? -8.086 -10.724 -9.120 1.00 97.12 73 GLY A C 1
ATOM 580 O O . GLY A 1 73 ? -8.856 -11.071 -8.223 1.00 97.12 73 GLY A O 1
ATOM 581 N N . ILE A 1 74 ? -7.037 -9.924 -8.898 1.00 98.25 74 ILE A N 1
ATOM 582 C CA . ILE A 1 74 ? -6.871 -9.196 -7.634 1.00 98.25 74 ILE A CA 1
ATOM 583 C C . ILE A 1 74 ? -7.969 -8.133 -7.534 1.00 98.25 74 ILE A C 1
ATOM 585 O O . ILE A 1 74 ? -8.219 -7.390 -8.478 1.00 98.25 74 ILE A O 1
ATOM 589 N N . GLN A 1 75 ? -8.619 -8.079 -6.376 1.00 98.19 75 GLN A N 1
ATOM 590 C CA . GLN A 1 75 ? -9.744 -7.192 -6.076 1.00 98.19 75 GLN A CA 1
ATOM 591 C C . GLN A 1 75 ? -9.339 -6.025 -5.181 1.00 98.19 75 GLN A C 1
ATOM 593 O O . GLN A 1 75 ? -9.996 -4.985 -5.200 1.00 98.19 75 GLN A O 1
ATOM 598 N N . TRP A 1 76 ? -8.266 -6.184 -4.403 1.00 98.75 76 TRP A N 1
ATOM 599 C CA . TRP A 1 76 ? -7.699 -5.095 -3.622 1.00 98.75 76 TRP A CA 1
ATOM 600 C C . TRP A 1 76 ? -6.179 -5.175 -3.500 1.00 98.75 76 TRP A C 1
ATOM 602 O O . TRP A 1 76 ? -5.589 -6.258 -3.524 1.00 98.75 76 TRP A O 1
ATOM 612 N N . MET A 1 77 ? -5.538 -4.022 -3.337 1.00 98.69 77 MET A N 1
ATOM 613 C CA . MET A 1 77 ? -4.119 -3.924 -2.994 1.00 98.69 77 MET A CA 1
ATOM 614 C C . MET A 1 77 ? -3.874 -2.838 -1.946 1.00 98.69 77 MET A C 1
ATOM 616 O O . MET A 1 77 ? -4.729 -1.979 -1.743 1.00 98.69 77 MET A O 1
ATOM 620 N N . VAL A 1 78 ? -2.726 -2.897 -1.272 1.00 98.69 78 VAL A N 1
ATOM 621 C CA . VAL A 1 78 ? -2.311 -1.910 -0.261 1.00 98.69 78 VAL A CA 1
ATOM 622 C C . VAL A 1 78 ? -1.107 -1.097 -0.741 1.00 98.69 78 VAL A C 1
ATOM 624 O O . VAL A 1 78 ? -0.234 -1.643 -1.416 1.00 98.69 78 VAL A O 1
ATOM 627 N N . THR A 1 79 ? -1.082 0.200 -0.439 1.00 98.62 79 THR A N 1
ATOM 628 C CA . THR A 1 79 ? 0.059 1.096 -0.683 1.00 98.62 79 THR A CA 1
ATOM 629 C C . THR A 1 79 ? 0.107 2.235 0.347 1.00 98.62 79 THR A C 1
ATOM 631 O O . THR A 1 79 ? -0.699 2.255 1.276 1.00 98.62 79 THR A O 1
ATOM 634 N N . ASP A 1 80 ? 1.030 3.183 0.194 1.00 98.31 80 ASP A N 1
ATOM 635 C CA . ASP A 1 80 ? 1.334 4.217 1.187 1.00 98.31 80 ASP A CA 1
ATOM 636 C C . ASP A 1 80 ? 0.568 5.529 0.970 1.00 98.31 80 ASP A C 1
ATOM 638 O O . ASP A 1 80 ? 0.257 5.905 -0.163 1.00 98.31 80 ASP A O 1
ATOM 642 N N . GLU A 1 81 ? 0.281 6.254 2.055 1.00 97.81 81 GLU A N 1
ATOM 643 C CA . GLU A 1 81 ? -0.389 7.561 2.015 1.00 97.81 81 GLU A CA 1
ATOM 644 C C . GLU A 1 81 ? 0.329 8.584 1.119 1.00 97.81 81 GLU A C 1
ATOM 646 O O . GLU A 1 81 ? -0.327 9.383 0.454 1.00 97.81 81 GLU A O 1
ATOM 651 N N . GLU A 1 82 ? 1.656 8.516 0.981 1.00 97.75 82 GLU A N 1
ATOM 652 C CA . GLU A 1 82 ? 2.403 9.373 0.050 1.00 97.75 82 GLU A CA 1
ATOM 653 C C . GLU A 1 82 ? 1.981 9.150 -1.411 1.00 97.75 82 GLU A C 1
ATOM 655 O O . GLU A 1 82 ? 2.050 10.055 -2.248 1.00 97.75 82 GLU A O 1
ATOM 660 N N . ILE A 1 83 ? 1.523 7.942 -1.746 1.00 98.44 83 ILE A N 1
ATOM 661 C CA . ILE A 1 83 ? 0.974 7.628 -3.065 1.00 98.44 83 ILE A CA 1
ATOM 662 C C . ILE A 1 83 ? -0.430 8.199 -3.205 1.00 98.44 83 ILE A C 1
ATOM 664 O O . ILE A 1 83 ? -0.764 8.721 -4.273 1.00 98.44 83 ILE A O 1
ATOM 668 N N . LEU A 1 84 ? -1.237 8.157 -2.143 1.00 98.44 84 LEU A N 1
ATOM 669 C CA . LEU A 1 84 ? -2.550 8.798 -2.126 1.00 98.44 84 LEU A CA 1
ATOM 670 C C . LEU A 1 84 ? -2.423 10.308 -2.360 1.00 98.44 84 LEU A C 1
ATOM 672 O O . LEU A 1 84 ? -3.080 10.840 -3.251 1.00 98.44 84 LEU A O 1
ATOM 676 N N . ALA A 1 85 ? -1.500 10.971 -1.660 1.00 97.94 85 ALA A N 1
ATOM 677 C CA . ALA A 1 85 ? -1.225 12.401 -1.811 1.00 97.94 85 ALA A CA 1
ATOM 678 C C . ALA A 1 85 ? -0.766 12.786 -3.233 1.00 97.94 85 ALA A C 1
ATOM 680 O O . ALA A 1 85 ? -1.016 13.898 -3.702 1.00 97.94 85 ALA A O 1
ATOM 681 N N . LYS A 1 86 ? -0.099 11.864 -3.943 1.00 97.75 86 LYS A N 1
ATOM 682 C CA . LYS A 1 86 ? 0.336 12.030 -5.345 1.00 97.75 86 LYS A CA 1
ATOM 683 C C . LYS A 1 86 ? -0.738 11.659 -6.365 1.00 97.75 86 LYS A C 1
ATOM 685 O O . LYS A 1 86 ? -0.544 11.910 -7.555 1.00 97.75 86 LYS A O 1
ATOM 690 N N . SER A 1 87 ? -1.821 11.030 -5.924 1.00 98.38 87 SER A N 1
ATOM 691 C CA . SER A 1 87 ? -2.909 10.601 -6.792 1.00 98.38 87 SER A CA 1
ATOM 692 C C . SER A 1 87 ? -3.828 11.772 -7.126 1.00 98.38 87 SER A C 1
ATOM 694 O O . SER A 1 87 ? -3.962 12.729 -6.361 1.00 98.38 87 SER A O 1
ATOM 696 N N . THR A 1 88 ? -4.481 11.698 -8.282 1.00 97.56 88 THR A N 1
ATOM 697 C CA . THR A 1 88 ? -5.424 12.725 -8.731 1.00 97.56 88 THR A CA 1
ATOM 698 C C . THR A 1 88 ? -6.821 12.160 -8.902 1.00 97.56 88 THR A C 1
ATOM 700 O O . THR A 1 88 ? -6.994 11.050 -9.407 1.00 97.56 88 THR A O 1
ATOM 703 N N . ILE A 1 89 ? -7.823 12.957 -8.545 1.00 96.38 89 ILE A N 1
ATOM 704 C CA . ILE A 1 89 ? -9.240 12.676 -8.808 1.00 96.38 89 ILE A CA 1
ATOM 705 C C . ILE A 1 89 ? -9.709 13.369 -10.093 1.00 96.38 89 ILE A C 1
ATOM 707 O O . ILE A 1 89 ? -9.029 14.265 -10.600 1.00 96.38 89 ILE A O 1
ATOM 711 N N . SER A 1 90 ? -10.910 13.000 -10.556 1.00 90.69 90 SER A N 1
ATOM 712 C CA . SER A 1 90 ? -11.560 13.555 -11.752 1.00 90.69 90 SER A CA 1
ATOM 713 C C . SER A 1 90 ? -11.379 15.072 -11.877 1.00 90.69 90 SER A C 1
ATOM 715 O O . SER A 1 90 ? -11.899 15.844 -11.067 1.00 90.69 90 SER A O 1
ATOM 717 N N . GLY A 1 91 ? -10.709 15.506 -12.944 1.00 88.50 91 GLY A N 1
ATOM 718 C CA . GLY A 1 91 ? -10.475 16.927 -13.224 1.00 88.50 91 GLY A CA 1
ATOM 719 C C . GLY A 1 91 ? -9.209 17.502 -12.580 1.00 88.50 91 GLY A C 1
ATOM 720 O O . GLY A 1 91 ? -9.048 18.724 -12.560 1.00 88.50 91 GLY A O 1
ATOM 721 N N . GLY A 1 92 ? -8.311 16.643 -12.089 1.00 88.19 92 GLY A N 1
ATOM 722 C CA . GLY A 1 92 ? -6.993 17.016 -11.572 1.00 88.19 92 GLY A CA 1
ATOM 723 C C . GLY A 1 92 ? -6.995 17.544 -10.136 1.00 88.19 92 GLY A C 1
ATOM 724 O O . GLY A 1 92 ? -6.086 18.284 -9.763 1.00 88.19 92 GLY A O 1
ATOM 725 N N . GLY A 1 93 ? -8.018 17.213 -9.343 1.00 92.06 93 GLY A N 1
ATOM 726 C CA . GLY A 1 93 ? -8.032 17.526 -7.912 1.00 92.06 93 GLY A CA 1
ATOM 727 C C . GLY A 1 93 ? -6.996 16.697 -7.148 1.00 92.06 93 GLY A C 1
ATOM 728 O O . GLY A 1 93 ? -6.704 15.566 -7.536 1.00 92.06 93 GLY A O 1
ATOM 729 N N . SER A 1 94 ? -6.455 17.259 -6.067 1.00 93.75 94 SER A N 1
ATOM 730 C CA . SER A 1 94 ? -5.593 16.549 -5.117 1.00 93.75 94 SER A CA 1
ATOM 731 C C . SER A 1 94 ? -6.416 15.896 -4.009 1.00 93.75 94 SER A C 1
ATOM 733 O O . SER A 1 94 ? -7.523 16.350 -3.713 1.00 93.75 94 SER A O 1
ATOM 735 N N . ILE A 1 95 ? -5.841 14.880 -3.376 1.00 97.12 95 ILE A N 1
ATOM 736 C CA . ILE A 1 95 ? -6.394 14.211 -2.196 1.00 97.12 95 ILE A CA 1
ATOM 737 C C . ILE A 1 95 ? -5.610 14.697 -0.973 1.00 97.12 95 ILE A C 1
ATOM 739 O O . ILE A 1 95 ? -4.384 14.796 -1.029 1.00 97.12 95 ILE A O 1
ATOM 743 N N . ASP A 1 96 ? -6.318 15.056 0.094 1.00 96.94 96 ASP A N 1
ATOM 744 C CA . ASP A 1 96 ? -5.725 15.528 1.346 1.00 96.94 96 ASP A CA 1
ATOM 745 C C . ASP A 1 96 ? -5.563 14.351 2.308 1.00 96.94 96 ASP A C 1
ATOM 747 O O . ASP A 1 96 ? -6.548 13.813 2.803 1.00 96.94 96 ASP A O 1
ATOM 751 N N . VAL A 1 97 ? -4.325 13.925 2.547 1.00 96.50 97 VAL A N 1
ATOM 752 C CA . VAL A 1 97 ? -4.032 12.778 3.421 1.00 96.50 97 VAL A CA 1
ATOM 753 C C . VAL A 1 97 ? -4.018 13.144 4.905 1.00 96.50 97 VAL A C 1
ATOM 755 O O . VAL A 1 97 ? -4.090 12.246 5.738 1.00 96.50 97 VAL A O 1
ATOM 758 N N . ASP A 1 98 ? -3.995 14.439 5.243 1.00 96.31 98 ASP A N 1
ATOM 759 C CA . ASP A 1 98 ? -4.184 14.900 6.624 1.00 96.31 98 ASP A CA 1
ATOM 760 C C . ASP A 1 98 ? -5.668 14.817 7.043 1.00 96.31 98 ASP A C 1
ATOM 762 O O . ASP A 1 98 ? -5.997 14.855 8.233 1.00 96.31 98 ASP A O 1
ATOM 766 N N . ASP A 1 99 ? -6.582 14.685 6.075 1.00 97.50 99 ASP A N 1
ATOM 767 C CA . ASP A 1 99 ? -7.991 14.391 6.312 1.00 97.50 99 ASP A CA 1
ATOM 768 C C . ASP A 1 99 ? -8.185 12.885 6.549 1.00 97.50 99 ASP A C 1
ATOM 770 O O . ASP A 1 99 ? -8.137 12.061 5.630 1.00 97.50 99 ASP A O 1
ATOM 774 N N . ALA A 1 100 ? -8.471 12.532 7.805 1.00 96.44 100 ALA A N 1
ATOM 775 C CA . ALA A 1 100 ? -8.721 11.160 8.233 1.00 96.44 100 ALA A CA 1
ATOM 776 C C . ALA A 1 100 ? -9.785 10.440 7.387 1.00 96.44 100 ALA A C 1
ATOM 778 O O . ALA A 1 100 ? -9.665 9.235 7.172 1.00 96.44 100 ALA A O 1
ATOM 779 N N . ALA A 1 101 ? -10.808 11.145 6.889 1.00 97.00 101 ALA A N 1
ATOM 780 C CA . ALA A 1 101 ? -11.846 10.539 6.058 1.00 97.00 101 ALA A CA 1
ATOM 781 C C . ALA A 1 101 ? -11.309 10.126 4.684 1.00 97.00 101 ALA A C 1
ATOM 783 O O . ALA A 1 101 ? -11.731 9.107 4.142 1.00 97.00 101 ALA A O 1
ATOM 784 N N . GLN A 1 102 ? -10.363 10.879 4.125 1.00 97.75 102 GLN A N 1
ATOM 785 C CA . GLN A 1 102 ? -9.757 10.571 2.830 1.00 97.75 102 GLN A CA 1
ATOM 786 C C . GLN A 1 102 ? -8.698 9.472 2.947 1.00 97.75 102 GLN A C 1
ATOM 788 O O . GLN A 1 102 ? -8.677 8.566 2.110 1.00 97.75 102 GLN A O 1
ATOM 793 N N . LEU A 1 103 ? -7.868 9.508 3.996 1.00 98.31 103 LEU A N 1
ATOM 794 C CA . LEU A 1 103 ? -6.840 8.493 4.239 1.00 98.31 103 LEU A CA 1
ATOM 795 C C . LEU A 1 103 ? -7.436 7.145 4.672 1.00 98.31 103 LEU A C 1
ATOM 797 O O . LEU A 1 103 ? -7.073 6.102 4.131 1.00 98.31 103 LEU A O 1
ATOM 801 N N . ALA A 1 104 ? -8.397 7.148 5.602 1.00 97.69 104 ALA A N 1
ATOM 802 C CA . ALA A 1 104 ? -9.043 5.933 6.105 1.00 97.69 104 ALA A CA 1
ATOM 803 C C . ALA A 1 104 ? -10.170 5.428 5.185 1.00 97.69 104 ALA A C 1
ATOM 805 O O . ALA A 1 104 ? -11.117 4.793 5.647 1.00 97.69 104 ALA A O 1
ATOM 806 N N . THR A 1 105 ? -10.104 5.705 3.885 1.00 96.62 105 THR A N 1
ATOM 807 C CA . THR A 1 105 ? -11.080 5.234 2.897 1.00 96.62 105 THR A CA 1
ATOM 808 C C . THR A 1 105 ? -10.360 4.469 1.794 1.00 96.62 105 THR A C 1
ATOM 810 O O . THR A 1 105 ? -9.394 4.977 1.233 1.00 96.62 105 THR A O 1
ATOM 813 N N . PRO A 1 106 ? -10.807 3.251 1.440 1.00 98.25 106 PRO A N 1
ATOM 814 C CA . PRO A 1 106 ? -10.349 2.602 0.220 1.00 98.25 106 PRO A CA 1
ATOM 815 C C . PRO A 1 106 ? -10.795 3.392 -1.014 1.00 98.25 106 PRO A C 1
ATOM 817 O O . PRO A 1 106 ? -11.946 3.815 -1.100 1.00 98.25 106 PRO A O 1
ATOM 820 N N . TRP A 1 107 ? -9.918 3.531 -2.001 1.00 98.56 107 TRP A N 1
ATOM 821 C CA . TRP A 1 107 ? -10.219 4.220 -3.256 1.00 98.56 107 TRP A CA 1
ATOM 822 C C . TRP A 1 107 ? -10.293 3.232 -4.407 1.00 98.56 107 TRP A C 1
ATOM 824 O O . TRP A 1 107 ? -9.491 2.308 -4.494 1.00 98.56 107 TRP A O 1
ATOM 834 N N . MET A 1 108 ? -11.228 3.435 -5.323 1.00 98.50 108 MET A N 1
ATOM 835 C CA . MET A 1 108 ? -11.285 2.659 -6.555 1.00 98.50 108 MET A CA 1
ATOM 836 C C . MET A 1 108 ? -10.326 3.233 -7.594 1.00 98.50 108 MET A C 1
ATOM 838 O O . MET A 1 108 ? -10.200 4.451 -7.735 1.00 98.50 108 MET A O 1
ATOM 842 N N . VAL A 1 109 ? -9.649 2.339 -8.312 1.00 98.38 109 VAL A N 1
ATOM 843 C CA . VAL A 1 109 ? -8.769 2.664 -9.437 1.00 98.38 109 VAL A CA 1
ATOM 844 C C . VAL A 1 109 ? -9.132 1.758 -10.608 1.00 98.38 109 VAL A C 1
ATOM 846 O O . VAL A 1 109 ? -9.260 0.544 -10.433 1.00 98.38 109 VAL A O 1
ATOM 849 N N . GLU A 1 110 ? -9.275 2.337 -11.796 1.00 97.38 110 GLU A N 1
ATOM 850 C CA . GLU A 1 110 ? -9.566 1.606 -13.032 1.00 97.38 110 GLU A CA 1
ATOM 851 C C . GLU A 1 110 ? -8.283 1.362 -13.845 1.00 97.38 110 GLU A C 1
ATOM 853 O O . GLU A 1 110 ? -7.399 2.217 -13.916 1.00 97.38 110 GLU A O 1
ATOM 858 N N . GLY A 1 111 ? -8.162 0.179 -14.449 1.00 95.75 111 GLY A N 1
ATOM 859 C CA . GLY A 1 111 ? -7.119 -0.114 -15.433 1.00 95.75 111 GLY A CA 1
ATOM 860 C C . GLY A 1 111 ? -7.414 0.511 -16.802 1.00 95.75 111 GLY A C 1
ATOM 861 O O . GLY A 1 111 ? -8.566 0.719 -17.172 1.00 95.75 111 GLY A O 1
ATOM 862 N N . ASP A 1 112 ? -6.374 0.752 -17.605 1.00 92.88 112 ASP A N 1
ATOM 863 C CA . ASP A 1 112 ? -6.481 1.424 -18.915 1.00 92.88 112 ASP A CA 1
ATOM 864 C C . ASP A 1 112 ? -7.465 0.770 -19.910 1.00 92.88 112 ASP A C 1
ATOM 866 O O . ASP A 1 112 ? -7.959 1.417 -20.834 1.00 92.88 112 ASP A O 1
ATOM 870 N N . SER A 1 113 ? -7.706 -0.536 -19.781 1.00 93.31 113 SER A N 1
ATOM 871 C CA . SER A 1 113 ? -8.629 -1.325 -20.614 1.00 93.31 113 SER A CA 1
ATOM 872 C C . SER A 1 113 ? -9.896 -1.748 -19.859 1.00 93.31 113 SER A C 1
ATOM 874 O O . SER A 1 113 ? -10.630 -2.621 -20.333 1.00 93.31 113 SER A O 1
ATOM 876 N N . GLY A 1 114 ? -10.157 -1.127 -18.709 1.00 92.06 114 GLY A N 1
ATOM 877 C CA . GLY A 1 114 ? -11.219 -1.469 -17.775 1.00 92.06 114 GLY A CA 1
ATOM 878 C C . GLY A 1 114 ? -10.794 -2.497 -16.727 1.00 92.06 114 GLY A C 1
ATOM 879 O O . GLY A 1 114 ? -9.709 -3.079 -16.771 1.00 92.06 114 GLY A O 1
ATOM 880 N N . GLY A 1 115 ? -11.702 -2.749 -15.787 1.00 93.44 115 GLY A N 1
ATOM 881 C CA . GLY A 1 115 ? -11.414 -3.518 -14.580 1.00 93.44 115 GLY A CA 1
ATOM 882 C C . GLY A 1 115 ? -11.028 -2.579 -13.446 1.00 93.44 115 GLY A C 1
ATOM 883 O O . GLY A 1 115 ? -10.218 -1.676 -13.622 1.00 93.44 115 GLY A O 1
ATOM 884 N N . GLU A 1 116 ? -11.639 -2.788 -12.287 1.00 96.19 116 GLU A N 1
ATOM 885 C CA . GLU A 1 116 ? -11.469 -1.922 -11.127 1.00 96.19 116 GLU A CA 1
ATOM 886 C C . GLU A 1 116 ? -10.841 -2.701 -9.971 1.00 96.19 116 GLU A C 1
ATOM 888 O O . GLU A 1 116 ? -11.098 -3.895 -9.788 1.00 96.19 116 GLU A O 1
ATOM 893 N N . ILE A 1 117 ? -10.035 -2.005 -9.176 1.00 98.19 117 ILE A N 1
ATOM 894 C CA . ILE A 1 117 ? -9.418 -2.520 -7.956 1.00 98.19 117 ILE A CA 1
ATOM 895 C C . ILE A 1 117 ? -9.600 -1.512 -6.825 1.00 98.19 117 ILE A C 1
ATOM 897 O O . ILE A 1 117 ? -9.465 -0.307 -7.036 1.00 98.19 117 ILE A O 1
ATOM 901 N N . ALA A 1 118 ? -9.879 -2.004 -5.619 1.00 98.69 118 ALA A N 1
ATOM 902 C CA . ALA A 1 118 ? -9.825 -1.178 -4.420 1.00 98.69 118 ALA A CA 1
ATOM 903 C C . ALA A 1 118 ? -8.369 -1.034 -3.953 1.00 98.69 118 ALA A C 1
ATOM 905 O O . ALA A 1 118 ? -7.680 -2.020 -3.690 1.00 98.69 118 ALA A O 1
ATOM 906 N N . VAL A 1 119 ? -7.892 0.192 -3.819 1.00 98.81 119 VAL A N 1
ATOM 907 C CA . VAL A 1 119 ? -6.580 0.509 -3.266 1.00 98.81 119 VAL A CA 1
ATOM 908 C C . VAL A 1 119 ? -6.768 1.051 -1.864 1.00 98.81 119 VAL A C 1
ATOM 910 O O . VAL A 1 119 ? -7.541 1.977 -1.627 1.00 98.81 119 VAL A O 1
ATOM 913 N N . ILE A 1 120 ? -6.083 0.419 -0.926 1.00 98.75 120 ILE A N 1
ATOM 914 C CA . ILE A 1 120 ? -6.122 0.749 0.488 1.00 98.75 120 ILE A CA 1
ATOM 915 C C . ILE A 1 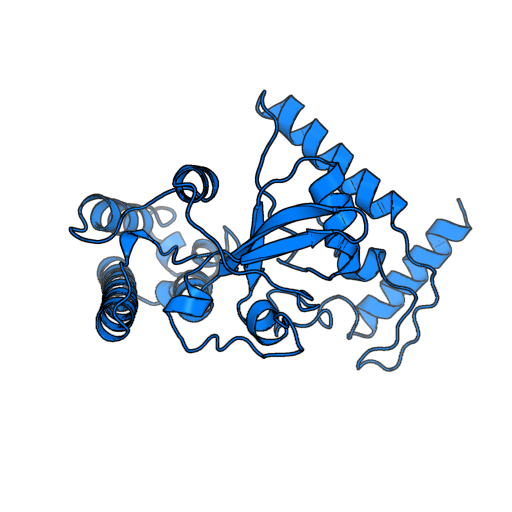120 ? -4.800 1.412 0.835 1.00 98.75 120 ILE A C 1
ATOM 917 O O . ILE A 1 120 ? -3.744 0.933 0.424 1.00 98.75 120 ILE A O 1
ATOM 921 N N . PHE A 1 121 ? -4.862 2.496 1.596 1.00 98.62 121 PHE A N 1
ATOM 922 C CA . PHE A 1 121 ? -3.686 3.268 1.957 1.00 98.62 121 PHE A CA 1
ATOM 923 C C . PHE A 1 121 ? -3.378 3.071 3.433 1.00 98.62 121 PHE A C 1
ATOM 925 O O . PHE A 1 121 ? -4.280 3.141 4.271 1.00 98.62 121 PHE A O 1
ATOM 932 N N . ARG A 1 122 ? -2.123 2.756 3.754 1.00 97.88 122 ARG A N 1
ATOM 933 C CA . ARG A 1 122 ? -1.681 2.678 5.148 1.00 97.88 122 ARG A CA 1
ATOM 934 C C . ARG A 1 122 ? -1.631 4.062 5.764 1.00 97.88 122 ARG A C 1
ATOM 936 O O . ARG A 1 122 ? -1.160 5.004 5.142 1.00 97.88 122 ARG A O 1
ATOM 943 N N . ASP A 1 123 ? -2.040 4.132 7.020 1.00 98.06 123 ASP A N 1
ATOM 944 C CA . ASP A 1 123 ? -1.708 5.252 7.882 1.00 98.06 123 ASP A CA 1
ATOM 945 C C . ASP A 1 123 ? -0.251 5.094 8.301 1.00 98.06 123 ASP A C 1
ATOM 947 O O . ASP A 1 123 ? 0.121 4.157 9.029 1.00 98.06 123 ASP A O 1
ATOM 951 N N . ARG A 1 124 ? 0.605 5.967 7.774 1.00 96.44 124 ARG A N 1
ATOM 952 C CA . ARG A 1 124 ? 2.047 5.839 7.962 1.00 96.44 124 ARG A CA 1
ATOM 953 C C . ARG A 1 124 ? 2.439 6.088 9.409 1.00 96.44 124 ARG A C 1
ATOM 955 O O . ARG A 1 124 ? 3.326 5.399 9.912 1.00 96.44 124 ARG A O 1
ATOM 962 N N . VAL A 1 125 ? 1.777 7.020 10.097 1.00 96.88 125 VAL A N 1
ATOM 963 C CA . VAL A 1 125 ? 2.105 7.389 11.479 1.00 96.88 125 VAL A CA 1
ATOM 964 C C . VAL A 1 125 ? 1.970 6.184 12.397 1.00 96.88 125 VAL A C 1
ATOM 966 O O . VAL A 1 125 ? 2.910 5.863 13.130 1.00 96.88 125 VAL A O 1
ATOM 969 N N . ILE A 1 126 ? 0.821 5.510 12.378 1.00 97.56 126 ILE A N 1
ATOM 970 C CA . ILE A 1 126 ? 0.601 4.369 13.266 1.00 97.56 126 ILE A CA 1
ATOM 971 C C . ILE A 1 126 ? 1.375 3.131 12.812 1.00 97.56 126 ILE A C 1
ATOM 973 O O . ILE A 1 126 ? 1.882 2.385 13.654 1.00 97.56 126 ILE A O 1
ATOM 977 N N . SER A 1 127 ? 1.533 2.944 11.500 1.00 97.38 127 SER A N 1
ATOM 978 C CA . SER A 1 127 ? 2.313 1.836 10.948 1.00 97.38 127 SER A CA 1
ATOM 979 C C . SER A 1 127 ? 3.783 1.927 11.363 1.00 97.38 127 SER A C 1
ATOM 981 O O . SER A 1 127 ? 4.333 0.965 11.903 1.00 97.38 127 SER A O 1
ATOM 983 N N . ASP A 1 128 ? 4.398 3.105 11.230 1.00 96.12 128 ASP A N 1
ATOM 984 C CA . ASP A 1 128 ? 5.795 3.338 11.608 1.00 96.12 128 ASP A CA 1
ATOM 985 C C . ASP A 1 128 ? 6.001 3.291 13.124 1.00 96.12 128 ASP A C 1
ATOM 987 O O . ASP A 1 128 ? 7.055 2.857 13.599 1.00 96.12 128 ASP A O 1
ATOM 991 N N . ARG A 1 129 ? 5.007 3.709 13.919 1.00 96.75 129 ARG A N 1
ATOM 992 C CA . ARG A 1 129 ? 5.081 3.571 15.380 1.00 96.75 129 ARG A CA 1
ATOM 993 C C . ARG A 1 129 ? 5.207 2.115 15.794 1.00 96.75 129 ARG A C 1
ATOM 995 O O . ARG A 1 129 ? 6.101 1.792 16.577 1.00 96.75 129 ARG A O 1
ATOM 1002 N N . VAL A 1 130 ? 4.360 1.242 15.252 1.00 95.25 130 VAL A N 1
ATOM 1003 C CA . VAL A 1 130 ? 4.428 -0.195 15.541 1.00 95.25 130 VAL A CA 1
ATOM 1004 C C . VAL A 1 130 ? 5.733 -0.790 15.014 1.00 95.25 130 VAL A C 1
ATOM 1006 O O . VAL A 1 130 ? 6.402 -1.511 15.754 1.00 95.25 130 VAL A O 1
ATOM 1009 N N . ALA A 1 131 ? 6.117 -0.463 13.778 1.00 94.31 131 ALA A N 1
ATOM 1010 C CA . ALA A 1 131 ? 7.299 -1.029 13.138 1.00 94.31 131 ALA A CA 1
ATOM 1011 C C . ALA A 1 131 ? 8.613 -0.614 13.819 1.00 94.31 131 ALA A C 1
ATOM 1013 O O . ALA A 1 131 ? 9.500 -1.450 13.988 1.00 94.31 131 ALA A O 1
ATOM 1014 N N . PHE A 1 132 ? 8.746 0.656 14.223 1.00 93.69 132 PHE A N 1
ATOM 1015 C CA . PHE A 1 132 ? 10.053 1.245 14.538 1.00 93.69 132 PHE A CA 1
ATOM 1016 C C . PHE A 1 132 ? 10.148 1.967 15.889 1.00 93.69 132 PHE A C 1
ATOM 1018 O O . PHE A 1 132 ? 11.260 2.228 16.346 1.00 93.69 132 PHE A O 1
ATOM 1025 N N . GLN A 1 133 ? 9.037 2.316 16.549 1.00 94.12 133 GLN A N 1
ATOM 1026 C CA . GLN A 1 133 ? 9.076 3.176 17.749 1.00 94.12 133 GLN A CA 1
ATOM 1027 C C . GLN A 1 133 ? 8.681 2.436 19.028 1.00 94.12 133 GLN A C 1
ATOM 1029 O O . GLN A 1 133 ? 9.368 2.527 20.053 1.00 94.12 133 GLN A O 1
ATOM 1034 N N . TYR A 1 134 ? 7.594 1.666 18.970 1.00 94.75 134 TYR A N 1
ATOM 1035 C CA . TYR A 1 134 ? 7.021 0.972 20.122 1.00 94.75 134 TYR A CA 1
ATOM 1036 C C . TYR A 1 134 ? 7.956 -0.053 20.741 1.00 94.75 134 TYR A C 1
ATOM 1038 O O . TYR A 1 134 ? 7.824 -0.339 21.928 1.00 94.75 134 TYR A O 1
ATOM 1046 N N . GLY A 1 135 ? 8.955 -0.529 19.999 1.00 91.19 135 GLY A N 1
ATOM 1047 C CA . GLY A 1 135 ? 9.935 -1.467 20.527 1.00 91.19 135 GLY A CA 1
ATOM 1048 C C . GLY A 1 135 ? 10.786 -0.954 21.691 1.00 91.19 135 GLY A C 1
ATOM 1049 O O . GLY A 1 135 ? 11.448 -1.751 22.346 1.00 91.19 135 GLY A O 1
ATOM 1050 N N . SER A 1 136 ? 10.750 0.350 21.979 1.00 90.62 136 SER A N 1
ATOM 1051 C CA . SER A 1 136 ? 11.406 0.968 23.140 1.00 90.62 136 SER A CA 1
ATOM 1052 C C . SER A 1 136 ? 10.483 1.170 24.355 1.00 90.62 136 SER A C 1
ATOM 1054 O O . SER A 1 136 ? 10.925 1.643 25.405 1.00 90.62 136 SER A O 1
ATOM 1056 N N . MET A 1 137 ? 9.197 0.835 24.230 1.00 94.25 137 MET A N 1
ATOM 1057 C CA . MET A 1 137 ? 8.168 1.034 25.254 1.00 94.25 137 MET A CA 1
ATOM 1058 C C . MET A 1 137 ? 7.868 -0.269 26.006 1.00 94.25 137 MET A C 1
ATOM 1060 O O . MET A 1 137 ? 8.298 -1.350 25.613 1.00 94.25 137 MET A O 1
ATOM 1064 N N . THR A 1 138 ? 7.089 -0.193 27.091 1.00 94.81 138 THR A N 1
ATOM 1065 C CA . THR A 1 138 ? 6.436 -1.406 27.611 1.00 94.81 138 THR A CA 1
ATOM 1066 C C . THR A 1 138 ? 5.257 -1.781 26.706 1.00 94.81 138 THR A C 1
ATOM 1068 O O . THR A 1 138 ? 4.654 -0.880 26.111 1.00 94.81 138 THR A O 1
ATOM 1071 N N . PRO A 1 139 ? 4.881 -3.071 26.621 1.00 95.06 139 PRO A N 1
ATOM 1072 C CA . PRO A 1 139 ? 3.692 -3.511 25.896 1.00 95.06 139 PRO A CA 1
ATOM 1073 C C . PRO A 1 139 ? 2.438 -2.673 26.165 1.00 95.06 139 PRO A C 1
ATOM 1075 O O . PRO A 1 139 ? 1.784 -2.205 25.239 1.00 95.06 139 PRO A O 1
ATOM 1078 N N . GLU A 1 140 ? 2.138 -2.415 27.436 1.00 97.19 140 GLU A N 1
ATOM 1079 C CA . GLU A 1 140 ? 0.930 -1.709 27.862 1.00 97.19 140 GLU A CA 1
ATOM 1080 C C . GLU A 1 140 ? 0.957 -0.241 27.429 1.00 97.19 140 GLU A C 1
ATOM 1082 O O . GLU A 1 140 ? -0.074 0.321 27.055 1.00 97.19 140 GLU A O 1
ATOM 1087 N N . ALA A 1 141 ? 2.134 0.392 27.470 1.00 97.88 141 ALA A N 1
ATOM 1088 C CA . ALA A 1 141 ? 2.308 1.773 27.041 1.00 97.88 141 ALA A CA 1
ATOM 1089 C C . ALA A 1 141 ? 2.173 1.900 25.517 1.00 97.88 141 ALA A C 1
ATOM 1091 O O . ALA A 1 141 ? 1.452 2.781 25.055 1.00 97.88 141 ALA A O 1
ATOM 1092 N N . ALA A 1 142 ? 2.806 1.001 24.755 1.00 96.81 142 ALA A N 1
ATOM 1093 C CA . ALA A 1 142 ? 2.698 0.961 23.297 1.00 96.81 142 ALA A CA 1
ATOM 1094 C C . ALA A 1 142 ? 1.244 0.758 22.847 1.00 96.81 142 ALA A C 1
ATOM 1096 O O . ALA A 1 142 ? 0.727 1.518 22.034 1.00 96.81 142 ALA A O 1
ATOM 1097 N N . VAL A 1 143 ? 0.543 -0.214 23.437 1.00 97.75 143 VAL A N 1
ATOM 1098 C CA . VAL A 1 143 ? -0.857 -0.506 23.092 1.00 97.75 143 VAL A CA 1
ATOM 1099 C C . VAL A 1 143 ? -1.802 0.611 23.542 1.00 97.75 143 VAL A C 1
ATOM 1101 O O . VAL A 1 143 ? -2.794 0.889 22.871 1.00 97.75 143 VAL A O 1
ATOM 1104 N N . SER A 1 144 ? -1.502 1.298 24.647 1.00 98.38 144 SER A N 1
ATOM 1105 C CA . SER A 1 144 ? -2.281 2.473 25.062 1.00 98.38 144 SER A CA 1
ATOM 1106 C C . SER A 1 144 ? -2.115 3.654 24.106 1.00 98.38 144 SER A C 1
ATOM 1108 O O . SER A 1 144 ? -3.111 4.313 23.808 1.00 98.38 144 SER A O 1
ATOM 1110 N N . ASP A 1 145 ? -0.898 3.914 23.616 1.00 98.56 145 ASP A N 1
ATOM 1111 C CA . ASP A 1 145 ? -0.650 4.931 22.585 1.00 98.56 145 ASP A CA 1
ATOM 1112 C C . ASP A 1 145 ? -1.365 4.570 21.280 1.00 98.56 145 ASP A C 1
ATOM 1114 O O . ASP A 1 145 ? -2.092 5.400 20.738 1.00 98.56 145 ASP A O 1
ATOM 1118 N N . PHE A 1 146 ? -1.253 3.307 20.852 1.00 98.38 146 PHE A N 1
ATOM 1119 C CA . PHE A 1 146 ? -1.907 2.804 19.648 1.00 98.38 146 PHE A CA 1
ATOM 1120 C C . PHE A 1 146 ? -3.418 3.045 19.683 1.00 98.38 146 PHE A C 1
ATOM 1122 O O . PHE A 1 146 ? -3.982 3.662 18.786 1.00 98.38 146 PHE A O 1
ATOM 1129 N N . LEU A 1 147 ? -4.092 2.615 20.751 1.00 98.38 147 LEU A N 1
ATOM 1130 C CA . LEU A 1 147 ? -5.545 2.770 20.854 1.00 98.38 147 LEU A CA 1
ATOM 1131 C C . LEU A 1 147 ? -5.968 4.235 20.996 1.00 98.38 147 LEU A C 1
ATOM 1133 O O . LEU A 1 147 ? -6.985 4.626 20.434 1.00 98.38 147 LEU A O 1
ATOM 1137 N N . SER A 1 148 ? -5.164 5.057 21.677 1.00 98.31 148 SER A N 1
ATOM 1138 C CA . SER A 1 148 ? -5.422 6.500 21.763 1.00 98.31 148 SER A CA 1
ATOM 1139 C C . SER A 1 148 ? -5.331 7.176 20.393 1.00 98.31 148 SER A C 1
ATOM 1141 O O . SER A 1 148 ? -6.105 8.087 20.114 1.00 98.31 148 SER A O 1
ATOM 1143 N N . TYR A 1 149 ? -4.412 6.723 19.534 1.00 98.38 149 TYR A N 1
ATOM 1144 C CA . TYR A 1 149 ? -4.315 7.183 18.150 1.00 98.38 149 TYR A CA 1
ATOM 1145 C C . TYR A 1 149 ? -5.577 6.821 17.351 1.00 98.38 149 TYR A C 1
ATOM 1147 O O . TYR A 1 149 ? -6.187 7.694 16.737 1.00 98.38 149 TYR A O 1
ATOM 1155 N N . LEU A 1 150 ? -6.027 5.565 17.440 1.00 98.00 150 LEU A N 1
ATOM 1156 C CA . LEU A 1 150 ? -7.256 5.087 16.792 1.00 98.00 150 LEU A CA 1
ATOM 1157 C C . LEU A 1 150 ? -8.503 5.861 17.254 1.00 98.00 150 LEU A C 1
ATOM 1159 O O . LEU A 1 150 ? -9.345 6.230 16.435 1.00 98.00 150 LEU A O 1
ATOM 1163 N N . ASP A 1 151 ? -8.619 6.136 18.555 1.00 97.81 151 ASP A N 1
ATOM 1164 C CA . ASP A 1 151 ? -9.708 6.945 19.111 1.00 97.81 151 ASP A CA 1
ATOM 1165 C C . ASP A 1 151 ? -9.650 8.410 18.642 1.00 97.81 151 ASP A C 1
ATOM 1167 O O . ASP A 1 151 ? -10.697 9.049 18.484 1.00 97.81 151 ASP A O 1
ATOM 1171 N N . GLY A 1 152 ? -8.446 8.930 18.386 1.00 98.06 152 GLY A N 1
ATOM 1172 C CA . GLY A 1 152 ? -8.214 10.231 17.756 1.00 98.06 152 GLY A CA 1
ATOM 1173 C C . GLY A 1 152 ? -8.788 10.283 16.343 1.00 98.06 152 GLY A C 1
ATOM 1174 O O . GLY A 1 152 ? -9.711 11.057 16.103 1.00 98.06 152 GLY A O 1
ATOM 1175 N N . ILE A 1 153 ? -8.353 9.371 15.467 1.00 98.00 153 ILE A N 1
ATOM 1176 C CA . ILE A 1 153 ? -8.872 9.240 14.092 1.00 98.00 153 ILE A CA 1
ATOM 1177 C C . ILE A 1 153 ? -10.396 9.104 14.096 1.00 98.00 153 ILE A C 1
ATOM 1179 O O . ILE A 1 153 ? -11.115 9.800 13.382 1.00 98.00 153 ILE A O 1
ATOM 1183 N N . ARG A 1 154 ? -10.925 8.247 14.973 1.00 97.94 154 ARG A N 1
ATOM 1184 C CA . ARG A 1 154 ? -12.368 8.076 15.139 1.00 97.94 154 ARG A CA 1
ATOM 1185 C C . ARG A 1 154 ? -13.081 9.382 15.531 1.00 97.94 154 ARG A C 1
ATOM 1187 O O . ARG A 1 154 ? -14.241 9.574 15.155 1.00 97.94 154 ARG A O 1
ATOM 1194 N N . SER A 1 155 ? -12.455 10.219 16.354 1.00 98.25 155 SER A N 1
ATOM 1195 C CA . SER A 1 155 ? -13.013 11.506 16.780 1.00 98.25 155 SER A CA 1
ATOM 1196 C C . SER A 1 155 ? -13.005 12.520 15.639 1.00 98.25 155 SER A C 1
ATOM 1198 O O . SER A 1 155 ? -13.992 13.240 15.482 1.00 98.25 155 SER A O 1
ATOM 1200 N N . ASP A 1 156 ? -11.953 12.521 14.820 1.00 98.06 156 ASP A N 1
ATOM 1201 C CA . ASP A 1 156 ? -11.835 13.378 13.639 1.00 98.06 156 ASP A CA 1
ATOM 1202 C C . ASP A 1 156 ? -12.913 13.039 12.598 1.00 98.06 156 ASP A C 1
ATOM 1204 O O . ASP A 1 156 ? -13.630 13.934 12.149 1.00 98.06 156 ASP A O 1
ATOM 1208 N N . LEU A 1 157 ? -13.144 11.746 12.331 1.00 98.44 157 LEU A N 1
ATOM 1209 C CA . LEU A 1 157 ? -14.236 11.279 11.463 1.00 98.44 157 LEU A CA 1
ATOM 1210 C C . LEU A 1 157 ? -15.611 11.774 11.946 1.00 98.44 157 LEU A C 1
ATOM 1212 O O . LEU A 1 157 ? -16.385 12.348 11.180 1.00 98.44 157 LEU A O 1
ATOM 1216 N N . LEU A 1 158 ? -15.913 11.632 13.243 1.00 98.25 158 LEU A N 1
ATOM 1217 C CA . LEU A 1 158 ? -17.172 12.151 13.794 1.00 98.25 158 LEU A CA 1
ATOM 1218 C C . LEU A 1 158 ? -17.291 13.672 13.678 1.00 98.25 158 LEU A C 1
ATOM 1220 O O . LEU A 1 158 ? -18.392 14.184 13.476 1.00 98.25 158 LEU A O 1
ATOM 1224 N N . ALA A 1 159 ? -16.189 14.397 13.873 1.00 98.12 159 ALA A N 1
ATOM 1225 C CA . ALA A 1 159 ? -16.173 15.851 13.789 1.00 98.12 159 ALA A CA 1
ATOM 1226 C C . ALA A 1 159 ? -16.414 16.340 12.351 1.00 98.12 159 ALA A C 1
ATOM 1228 O O . ALA A 1 159 ? -17.061 17.374 12.170 1.00 98.12 159 ALA A O 1
ATOM 1229 N N . ALA A 1 160 ? -15.962 15.574 11.354 1.00 97.06 160 ALA A N 1
ATOM 1230 C CA . ALA A 1 160 ? -16.258 15.785 9.939 1.00 97.06 160 ALA A CA 1
ATOM 1231 C C . ALA A 1 160 ? -17.701 15.397 9.551 1.00 97.06 160 ALA A C 1
ATOM 1233 O O . ALA A 1 160 ? -18.184 15.796 8.493 1.00 97.06 160 ALA A O 1
ATOM 1234 N N . GLY A 1 161 ? -18.430 14.702 10.432 1.00 97.88 161 GLY A N 1
ATOM 1235 C CA . GLY A 1 161 ? -19.797 14.239 10.182 1.00 97.88 161 GLY A CA 1
ATOM 1236 C C . GLY A 1 161 ? -19.876 12.888 9.471 1.00 97.88 161 GLY A C 1
ATOM 1237 O O . GLY A 1 161 ? -20.961 12.516 9.027 1.00 97.88 161 GLY A O 1
ATOM 1238 N N . GLU A 1 162 ? -18.760 12.167 9.397 1.00 97.88 162 GLU A N 1
ATOM 1239 C CA . GLU A 1 162 ? -18.666 10.838 8.801 1.00 97.88 162 GLU A CA 1
ATOM 1240 C C . GLU A 1 162 ? -19.164 9.740 9.755 1.00 97.88 162 GLU A C 1
ATOM 1242 O O . GLU A 1 162 ? -19.179 9.907 10.983 1.00 97.88 162 GLU A O 1
ATOM 1247 N N . ASP A 1 163 ? -19.546 8.585 9.198 1.00 97.12 163 ASP A N 1
ATOM 1248 C CA . ASP A 1 163 ? -19.791 7.358 9.962 1.00 97.12 163 ASP A CA 1
ATOM 1249 C C . ASP A 1 163 ? -18.496 6.529 10.030 1.00 97.12 163 ASP A C 1
ATOM 1251 O O . ASP A 1 163 ? -18.100 5.927 9.033 1.00 97.12 163 ASP A O 1
ATOM 1255 N N . PRO A 1 164 ? -17.838 6.400 11.201 1.00 97.31 164 PRO A N 1
ATOM 1256 C CA . PRO A 1 164 ? -16.599 5.631 11.324 1.00 97.31 164 PRO A CA 1
ATOM 1257 C C . PRO A 1 164 ? -16.709 4.166 10.886 1.00 97.31 164 PRO A C 1
ATOM 1259 O O . PRO A 1 164 ? -15.694 3.539 10.600 1.00 97.31 164 PRO A O 1
ATOM 1262 N N . SER A 1 165 ? -17.915 3.590 10.849 1.00 96.00 165 SER A N 1
ATOM 1263 C CA . SER A 1 165 ? -18.121 2.219 10.374 1.00 96.00 165 SER A CA 1
ATOM 1264 C C . SER A 1 165 ? -17.998 2.070 8.850 1.00 96.00 165 SER A C 1
ATOM 1266 O O . SER A 1 165 ? -17.856 0.937 8.368 1.00 96.00 165 SER A O 1
ATOM 1268 N N . GLU A 1 166 ? -17.998 3.185 8.116 1.00 97.19 166 GLU A N 1
ATOM 1269 C CA . GLU A 1 166 ? -17.778 3.282 6.669 1.00 97.19 166 GLU A CA 1
ATOM 1270 C C . GLU A 1 166 ? -16.310 3.554 6.298 1.00 97.19 166 GLU A C 1
ATOM 1272 O O . GLU A 1 166 ? -15.985 3.639 5.117 1.00 97.19 166 GLU A O 1
ATOM 1277 N N . HIS A 1 167 ? -15.410 3.598 7.287 1.00 98.06 167 HIS A N 1
ATOM 1278 C CA . HIS A 1 167 ? -13.977 3.829 7.101 1.00 98.06 167 HIS A CA 1
ATOM 1279 C C . HIS A 1 167 ? -13.124 2.619 7.513 1.00 98.06 167 HIS A C 1
ATOM 1281 O O . HIS A 1 167 ? -13.508 1.800 8.354 1.00 98.06 167 HIS A O 1
ATOM 1287 N N . LEU A 1 168 ? -11.942 2.515 6.908 1.00 98.19 168 LEU A N 1
ATOM 1288 C CA . LEU A 1 168 ? -10.929 1.490 7.127 1.00 98.19 168 LEU A CA 1
ATOM 1289 C C . LEU A 1 168 ? -9.568 2.145 7.403 1.00 98.19 168 LEU A C 1
ATOM 1291 O O . LEU A 1 168 ? -8.839 2.506 6.481 1.00 98.19 168 LEU A O 1
ATOM 1295 N N . LEU A 1 169 ? -9.197 2.235 8.681 1.00 97.94 169 LEU A N 1
ATOM 1296 C CA . LEU A 1 169 ? -7.832 2.581 9.073 1.00 97.94 169 LEU A CA 1
ATOM 1297 C C . LEU A 1 169 ? -6.913 1.374 8.850 1.00 97.94 169 LEU A C 1
ATOM 1299 O O . LEU A 1 169 ? -7.176 0.289 9.377 1.00 97.94 169 LEU A O 1
ATOM 1303 N N . THR A 1 170 ? -5.828 1.567 8.104 1.00 98.06 170 THR A N 1
ATOM 1304 C CA . THR A 1 170 ? -4.933 0.473 7.711 1.00 98.06 170 THR A CA 1
ATOM 1305 C C . THR A 1 170 ? -3.567 0.621 8.351 1.00 98.06 170 THR A C 1
ATOM 1307 O O . THR A 1 170 ? -2.897 1.635 8.199 1.00 98.06 170 THR A O 1
ATOM 1310 N N . VAL A 1 171 ? -3.148 -0.435 9.043 1.00 97.50 171 VAL A N 1
ATOM 1311 C CA . VAL A 1 171 ? -1.803 -0.581 9.594 1.00 97.50 171 VAL A CA 1
ATOM 1312 C C . VAL A 1 171 ? -1.070 -1.590 8.714 1.00 97.50 171 VAL A C 1
ATOM 1314 O O . VAL A 1 171 ? -1.410 -2.775 8.738 1.00 97.50 171 VAL A O 1
ATOM 1317 N N . ALA A 1 172 ? -0.102 -1.132 7.922 1.00 97.19 172 ALA A N 1
ATOM 1318 C CA . ALA A 1 172 ? 0.660 -1.972 6.997 1.00 97.19 172 ALA A CA 1
ATOM 1319 C C . ALA A 1 172 ? 2.156 -1.713 7.177 1.00 97.19 172 ALA A C 1
ATOM 1321 O O . ALA A 1 172 ? 2.603 -0.573 7.178 1.00 97.19 172 ALA A O 1
ATOM 1322 N N . MET A 1 173 ? 2.925 -2.773 7.399 1.00 95.00 173 MET A N 1
ATOM 1323 C CA . MET A 1 173 ? 4.363 -2.715 7.652 1.00 95.00 173 MET A CA 1
ATOM 1324 C C . MET A 1 173 ? 4.976 -4.089 7.388 1.00 95.00 173 MET A C 1
ATOM 1326 O O . MET A 1 173 ? 4.261 -5.097 7.429 1.00 95.00 173 MET A O 1
ATOM 1330 N N . ASP A 1 174 ? 6.295 -4.143 7.235 1.00 92.44 174 ASP A N 1
ATOM 1331 C CA . ASP A 1 174 ? 7.019 -5.413 7.251 1.00 92.44 174 ASP A CA 1
ATOM 1332 C C . ASP A 1 174 ? 6.751 -6.197 8.537 1.00 92.44 174 ASP A C 1
ATOM 1334 O O . ASP A 1 174 ? 6.831 -5.682 9.661 1.00 92.44 174 ASP A O 1
ATOM 1338 N N . GLY A 1 175 ? 6.453 -7.483 8.357 1.00 86.31 175 GLY A N 1
ATOM 1339 C CA . GLY A 1 175 ? 6.014 -8.370 9.428 1.00 86.31 175 GLY A CA 1
ATOM 1340 C C . GLY A 1 175 ? 7.068 -8.613 10.506 1.00 86.31 175 GLY A C 1
ATOM 1341 O O . GLY A 1 175 ? 6.734 -9.140 11.567 1.00 86.31 175 GLY A O 1
ATOM 1342 N N . GLU A 1 176 ? 8.320 -8.245 10.258 1.00 87.19 176 GLU A N 1
ATOM 1343 C CA . GLU A 1 176 ? 9.445 -8.503 11.138 1.00 87.19 176 GLU A CA 1
ATOM 1344 C C . GLU A 1 176 ? 10.006 -7.274 11.864 1.00 87.19 176 GLU A C 1
ATOM 1346 O O . GLU A 1 176 ? 10.645 -7.451 12.905 1.00 87.19 176 GLU A O 1
ATOM 1351 N N . ASN A 1 177 ? 9.762 -6.050 11.378 1.00 88.56 177 ASN A N 1
ATOM 1352 C CA . ASN A 1 177 ? 10.394 -4.833 11.916 1.00 88.56 177 ASN A CA 1
ATOM 1353 C C . ASN A 1 177 ? 10.076 -4.629 13.403 1.00 88.56 177 ASN A C 1
ATOM 1355 O O . ASN A 1 177 ? 10.986 -4.526 14.231 1.00 88.56 177 ASN A O 1
ATOM 1359 N N . TRP A 1 178 ? 8.791 -4.713 13.764 1.00 85.12 178 TRP A N 1
ATOM 1360 C CA . TRP A 1 178 ? 8.309 -4.573 15.146 1.00 85.12 178 TRP A CA 1
ATOM 1361 C C . TRP A 1 178 ? 8.875 -5.637 16.104 1.00 85.12 178 TRP A C 1
ATOM 1363 O O . TRP A 1 178 ? 8.829 -5.460 17.324 1.00 85.12 178 TRP A O 1
ATOM 1373 N N . MET A 1 179 ? 9.397 -6.747 15.568 1.00 83.56 179 MET A N 1
ATOM 1374 C CA . MET A 1 179 ? 10.029 -7.816 16.333 1.00 83.56 179 MET A CA 1
ATOM 1375 C C . MET A 1 179 ? 11.549 -7.617 16.400 1.00 83.56 179 MET A C 1
ATOM 1377 O O . MET A 1 179 ? 12.091 -7.514 17.497 1.00 83.56 179 MET A O 1
ATOM 1381 N N . PHE A 1 180 ? 12.251 -7.538 15.265 1.00 79.56 180 PHE A N 1
ATOM 1382 C CA . PHE A 1 180 ? 13.720 -7.516 15.243 1.00 79.56 180 PHE A CA 1
ATOM 1383 C C . PHE A 1 180 ? 14.338 -6.182 15.659 1.00 79.56 180 PHE A C 1
ATOM 1385 O O . PHE A 1 180 ? 15.468 -6.169 16.149 1.00 79.56 180 PHE A O 1
ATOM 1392 N N . MET A 1 181 ? 13.619 -5.072 15.499 1.00 80.75 181 MET A N 1
ATOM 1393 C CA . MET A 1 181 ? 14.102 -3.732 15.854 1.00 80.75 181 MET A CA 1
ATOM 1394 C C . MET A 1 181 ? 13.630 -3.285 17.245 1.00 80.75 181 MET A C 1
ATOM 1396 O O . MET A 1 181 ? 13.660 -2.102 17.574 1.00 80.75 181 MET A O 1
ATOM 1400 N N . SER A 1 182 ? 13.173 -4.233 18.062 1.00 85.88 182 SER A N 1
ATOM 1401 C CA . SER A 1 182 ? 12.444 -3.983 19.299 1.00 85.88 182 SER A CA 1
ATOM 1402 C C . SER A 1 182 ? 13.014 -4.772 20.472 1.00 85.88 182 SER A C 1
ATOM 1404 O O . SER A 1 182 ? 13.499 -5.891 20.305 1.00 85.88 182 SER A O 1
ATOM 1406 N N . GLU A 1 183 ? 12.881 -4.234 21.686 1.00 88.31 183 GLU A N 1
ATOM 1407 C CA . GLU A 1 183 ? 13.176 -4.962 22.924 1.00 88.31 183 GLU A CA 1
ATOM 1408 C C . GLU A 1 183 ? 12.157 -6.084 23.190 1.00 88.31 183 GLU A C 1
ATOM 1410 O O . GLU A 1 183 ? 12.434 -7.022 23.946 1.00 88.31 183 GLU A O 1
ATOM 1415 N N . PHE A 1 184 ? 10.983 -6.046 22.546 1.00 89.25 184 PHE A N 1
ATOM 1416 C CA . PHE A 1 184 ? 9.942 -7.059 22.721 1.00 89.25 184 PHE A CA 1
ATOM 1417 C C . PHE A 1 184 ? 10.445 -8.470 22.400 1.00 89.25 184 PHE A C 1
ATOM 1419 O O . PHE A 1 184 ? 10.123 -9.403 23.137 1.00 89.25 184 PHE A O 1
ATOM 1426 N N . GLN A 1 185 ? 11.272 -8.652 21.363 1.00 87.69 185 GLN A N 1
ATOM 1427 C CA . GLN A 1 185 ? 11.792 -9.979 20.995 1.00 87.69 185 GLN A CA 1
ATOM 1428 C C . GLN A 1 185 ? 12.607 -10.635 22.116 1.00 87.69 185 GLN A C 1
ATOM 1430 O O . GLN A 1 185 ? 12.624 -11.860 22.235 1.00 87.69 185 GLN A O 1
ATOM 1435 N N . HIS A 1 186 ? 13.254 -9.834 22.968 1.00 89.50 186 HIS A N 1
ATOM 1436 C CA . HIS A 1 186 ? 14.067 -10.328 24.078 1.00 89.50 186 HIS A CA 1
ATOM 1437 C C . HIS A 1 186 ? 13.218 -10.826 25.253 1.00 89.50 186 HIS A C 1
ATOM 1439 O O . HIS A 1 186 ? 13.738 -11.487 26.153 1.00 89.50 186 HIS A O 1
ATOM 1445 N N . THR A 1 187 ? 11.907 -10.574 25.220 1.00 88.31 187 THR A N 1
ATOM 1446 C CA . THR A 1 187 ? 10.951 -11.053 26.216 1.00 88.31 187 THR A CA 1
ATOM 1447 C C . THR A 1 187 ? 9.971 -12.022 25.573 1.00 88.31 187 THR A C 1
ATOM 1449 O O . THR A 1 187 ? 8.973 -11.631 24.973 1.00 88.31 187 THR A O 1
ATOM 1452 N N . ASP A 1 188 ? 10.252 -13.315 25.729 1.00 90.69 188 ASP A N 1
ATOM 1453 C CA . ASP A 1 188 ? 9.355 -14.397 25.313 1.00 90.69 188 ASP A CA 1
ATOM 1454 C C . ASP A 1 188 ? 8.938 -14.322 23.826 1.00 90.69 188 ASP A C 1
ATOM 1456 O O . ASP A 1 188 ? 7.789 -14.583 23.473 1.00 90.69 188 ASP A O 1
ATOM 1460 N N . ASN A 1 189 ? 9.881 -13.951 22.947 1.00 88.00 189 ASN A N 1
ATOM 1461 C CA . ASN A 1 189 ? 9.663 -13.737 21.510 1.00 88.00 189 ASN A CA 1
ATOM 1462 C C . ASN A 1 189 ? 8.514 -12.753 21.222 1.00 88.00 189 ASN A C 1
ATOM 1464 O O . ASN A 1 189 ? 7.654 -13.030 20.388 1.00 88.00 189 ASN A O 1
ATOM 1468 N N . ALA A 1 190 ? 8.459 -11.639 21.959 1.00 92.19 190 ALA A N 1
ATOM 1469 C CA . ALA A 1 190 ? 7.440 -10.596 21.847 1.00 92.19 190 ALA A CA 1
ATOM 1470 C C . ALA A 1 190 ? 5.988 -11.033 22.128 1.00 92.19 190 ALA A C 1
ATOM 1472 O O . ALA A 1 190 ? 5.065 -10.230 21.970 1.00 92.19 190 ALA A O 1
ATOM 1473 N N . ARG A 1 191 ? 5.758 -12.264 22.618 1.00 92.94 191 ARG A N 1
ATOM 1474 C CA . ARG A 1 191 ? 4.416 -12.755 22.974 1.00 92.94 191 ARG A CA 1
ATOM 1475 C C . ARG A 1 191 ? 3.647 -11.814 23.909 1.00 92.94 191 ARG A C 1
ATOM 1477 O O . ARG A 1 191 ? 2.466 -11.610 23.639 1.00 92.94 191 ARG A O 1
ATOM 1484 N N . PRO A 1 192 ? 4.246 -11.209 24.956 1.00 94.38 192 PRO A N 1
ATOM 1485 C CA . PRO A 1 192 ? 3.521 -10.288 25.830 1.00 94.38 192 PRO A CA 1
ATOM 1486 C C . PRO A 1 192 ? 2.951 -9.074 25.090 1.00 94.38 192 PRO A C 1
ATOM 1488 O O . PRO A 1 192 ? 1.802 -8.715 25.325 1.00 94.38 192 PRO A O 1
ATOM 1491 N N . PHE A 1 193 ? 3.713 -8.489 24.157 1.00 94.50 193 PHE A N 1
ATOM 1492 C CA . PHE A 1 193 ? 3.246 -7.369 23.335 1.00 94.50 193 PHE A CA 1
ATOM 1493 C C . PHE A 1 193 ? 2.079 -7.768 22.437 1.00 94.50 193 PHE A C 1
ATOM 1495 O O . PHE A 1 193 ? 1.041 -7.112 22.455 1.00 94.50 193 PHE A O 1
ATOM 1502 N N . ILE A 1 194 ? 2.208 -8.884 21.716 1.00 93.81 194 ILE A N 1
ATOM 1503 C CA . ILE A 1 194 ? 1.139 -9.381 20.844 1.00 93.81 194 ILE A CA 1
ATOM 1504 C C . ILE A 1 194 ? -0.121 -9.711 21.652 1.00 93.81 194 ILE A C 1
ATOM 1506 O O . ILE A 1 194 ? -1.217 -9.310 21.269 1.00 93.81 194 ILE A O 1
ATOM 1510 N N . HIS A 1 195 ? 0.008 -10.392 22.792 1.00 96.19 195 HIS A N 1
ATOM 1511 C CA . HIS A 1 195 ? -1.143 -10.698 23.640 1.00 96.19 195 HIS A CA 1
ATOM 1512 C C . HIS A 1 195 ? -1.844 -9.436 24.143 1.00 96.19 195 HIS A C 1
ATOM 1514 O O . HIS A 1 195 ? -3.069 -9.368 24.054 1.00 96.19 195 HIS A O 1
ATOM 1520 N N . GLU A 1 196 ? -1.097 -8.445 24.630 1.00 97.19 196 GLU A N 1
ATOM 1521 C CA . GLU A 1 196 ? -1.664 -7.171 25.080 1.00 97.19 196 GLU A CA 1
ATOM 1522 C C . GLU A 1 196 ? -2.385 -6.449 23.933 1.00 97.19 196 GLU A C 1
ATOM 1524 O O . GLU A 1 196 ? -3.532 -6.024 24.082 1.00 97.19 196 GLU A O 1
ATOM 1529 N N . TRP A 1 197 ? -1.750 -6.375 22.759 1.00 96.38 197 TRP A N 1
ATOM 1530 C CA . TRP A 1 197 ? -2.284 -5.657 21.605 1.00 96.38 197 TRP A CA 1
ATOM 1531 C C . TRP A 1 197 ? -3.584 -6.276 21.089 1.00 96.38 197 TRP A C 1
ATOM 1533 O O . TRP A 1 197 ? -4.607 -5.592 21.012 1.00 96.38 197 TRP A O 1
ATOM 1543 N N . TYR A 1 198 ? -3.583 -7.581 20.806 1.00 96.56 198 TYR A N 1
ATOM 1544 C CA . TYR A 1 198 ? -4.763 -8.264 20.277 1.00 96.56 198 TYR A CA 1
ATOM 1545 C C . TYR A 1 198 ? -5.890 -8.376 21.311 1.00 96.56 198 TYR A C 1
ATOM 1547 O O . TYR A 1 198 ? -7.049 -8.197 20.945 1.00 96.56 198 TYR A O 1
ATOM 1555 N N . SER A 1 199 ? -5.586 -8.592 22.599 1.00 98.12 199 SER A N 1
ATOM 1556 C CA . SER A 1 199 ? -6.630 -8.671 23.640 1.00 98.12 199 SER A CA 1
ATOM 1557 C C . SER A 1 199 ? -7.351 -7.335 23.828 1.00 98.12 199 SER A C 1
ATOM 1559 O O . SER A 1 199 ? -8.568 -7.292 24.031 1.00 98.12 199 SER A O 1
ATOM 1561 N N . ARG A 1 200 ? -6.616 -6.216 23.762 1.00 98.06 200 ARG A N 1
ATOM 1562 C CA . ARG A 1 200 ? -7.225 -4.888 23.875 1.00 98.06 200 ARG A CA 1
ATOM 1563 C C . ARG A 1 200 ? -7.947 -4.448 22.610 1.00 98.06 200 ARG A C 1
ATOM 1565 O O . ARG A 1 200 ? -8.942 -3.747 22.738 1.00 98.06 200 ARG A O 1
ATOM 1572 N N . LEU A 1 201 ? -7.500 -4.876 21.429 1.00 97.56 201 LEU A N 1
ATOM 1573 C CA . LEU A 1 201 ? -8.259 -4.692 20.190 1.00 97.56 201 LEU A CA 1
ATOM 1574 C C . LEU A 1 201 ? -9.577 -5.473 20.214 1.00 97.56 201 LEU A C 1
ATOM 1576 O O . LEU A 1 201 ? -10.621 -4.899 19.931 1.00 97.56 201 LEU A O 1
ATOM 1580 N N . GLU A 1 202 ? -9.546 -6.749 20.609 1.00 97.06 202 GLU A N 1
ATOM 1581 C CA . GLU A 1 202 ? -10.737 -7.610 20.686 1.00 97.06 202 GLU A CA 1
ATOM 1582 C C . GLU A 1 202 ? -11.800 -7.061 21.650 1.00 97.06 202 GLU A C 1
ATOM 1584 O O . GLU A 1 202 ? -12.998 -7.166 21.394 1.00 97.06 202 GLU A O 1
ATOM 1589 N N . SER A 1 203 ? -11.367 -6.463 22.762 1.00 96.44 203 SER A N 1
ATOM 1590 C CA . SER A 1 203 ? -12.258 -5.904 23.785 1.00 96.44 203 SER A CA 1
ATOM 1591 C C . SER A 1 203 ? -12.548 -4.408 23.619 1.00 96.44 203 SER A C 1
ATOM 1593 O O . SER A 1 203 ? -13.270 -3.836 24.444 1.00 96.44 203 SER A O 1
ATOM 1595 N N . HIS A 1 204 ? -12.013 -3.759 22.579 1.00 97.19 204 HIS A N 1
ATOM 1596 C CA . HIS A 1 204 ? -12.214 -2.331 22.371 1.00 97.19 204 HIS A CA 1
ATOM 1597 C C . HIS A 1 204 ? -13.681 -2.034 22.015 1.00 97.19 204 HIS A C 1
ATOM 1599 O O . HIS A 1 204 ? -14.234 -2.669 21.120 1.00 97.19 204 HIS A O 1
ATOM 1605 N N . PRO A 1 205 ? -14.342 -1.048 22.647 1.00 95.94 205 PRO A N 1
ATOM 1606 C CA . PRO A 1 205 ? -15.773 -0.808 22.434 1.00 95.94 205 PRO A CA 1
ATOM 1607 C C . PRO A 1 205 ? -16.116 -0.231 21.052 1.00 95.94 205 PRO A C 1
ATOM 1609 O O . PRO A 1 205 ? -17.278 -0.259 20.649 1.00 95.94 205 PRO A O 1
ATOM 1612 N N . THR A 1 206 ? -15.137 0.353 20.361 1.00 95.12 206 THR A N 1
ATOM 1613 C CA . THR A 1 206 ? -15.336 1.144 19.133 1.00 95.12 206 THR A CA 1
ATOM 1614 C C . THR A 1 206 ? -14.480 0.699 17.954 1.00 95.12 206 THR A C 1
ATOM 1616 O O . THR A 1 206 ? -14.753 1.130 16.837 1.00 95.12 206 THR A O 1
ATOM 1619 N N . VAL A 1 207 ? -13.458 -0.129 18.179 1.00 96.12 207 VAL A N 1
ATOM 1620 C CA . VAL A 1 207 ? -12.550 -0.587 17.122 1.00 96.12 207 VAL A CA 1
ATOM 1621 C C . VAL A 1 207 ? -12.979 -1.985 16.715 1.00 96.12 207 VAL A C 1
ATOM 1623 O O . VAL A 1 207 ? -13.120 -2.863 17.559 1.00 96.12 207 VAL A O 1
ATOM 1626 N N . VAL A 1 208 ? -13.183 -2.184 15.417 1.00 96.75 208 VAL A N 1
ATOM 1627 C CA . VAL A 1 208 ? -13.519 -3.486 14.844 1.00 96.75 208 VAL A CA 1
ATOM 1628 C C . VAL A 1 208 ? -12.375 -3.899 13.936 1.00 96.75 208 VAL A C 1
ATOM 1630 O O . VAL A 1 208 ? -12.137 -3.270 12.907 1.00 96.75 208 VAL A O 1
ATOM 1633 N N . THR A 1 209 ? -11.662 -4.960 14.308 1.00 97.38 209 THR A N 1
ATOM 1634 C CA . THR A 1 209 ? -10.654 -5.558 13.433 1.00 97.38 209 THR A CA 1
ATOM 1635 C C . THR A 1 209 ? -11.350 -6.348 12.325 1.00 97.38 209 THR A C 1
ATOM 1637 O O . THR A 1 209 ? -12.281 -7.117 12.564 1.00 97.38 209 THR A O 1
ATOM 1640 N N . THR A 1 210 ? -10.928 -6.132 11.082 1.00 97.31 210 THR A N 1
ATOM 1641 C CA . THR A 1 210 ? -11.509 -6.770 9.895 1.00 97.31 210 THR A CA 1
ATOM 1642 C C . THR A 1 210 ? -10.418 -7.060 8.873 1.00 97.31 210 THR A C 1
ATOM 1644 O O . THR A 1 210 ? -9.308 -6.541 8.968 1.00 97.31 210 THR A O 1
ATOM 1647 N N . THR A 1 211 ? -10.732 -7.882 7.876 1.00 97.19 211 THR A N 1
ATOM 1648 C CA . THR A 1 211 ? -9.912 -7.992 6.668 1.00 97.19 211 THR A CA 1
ATOM 1649 C C . THR A 1 211 ? -10.374 -6.968 5.626 1.00 97.19 211 THR A C 1
ATOM 1651 O O . THR A 1 211 ? -11.551 -6.588 5.633 1.00 97.19 211 THR A O 1
ATOM 1654 N N . PRO A 1 212 ? -9.497 -6.567 4.687 1.00 97.62 212 PRO A N 1
ATOM 1655 C CA . PRO A 1 212 ? -9.885 -5.771 3.525 1.00 97.62 212 PRO A CA 1
ATOM 1656 C C . PRO A 1 212 ? -11.086 -6.340 2.763 1.00 97.62 212 PRO A C 1
ATOM 1658 O O . PRO A 1 212 ? -12.052 -5.630 2.511 1.00 97.62 212 PRO A O 1
ATOM 1661 N N . SER A 1 213 ? -11.085 -7.645 2.467 1.00 97.81 213 SER A N 1
ATOM 1662 C CA . SER A 1 213 ? -12.192 -8.288 1.748 1.00 97.81 213 SER A CA 1
ATOM 1663 C C . SER A 1 213 ? -13.519 -8.194 2.501 1.00 97.81 213 SER A C 1
ATOM 1665 O O . SER A 1 213 ? -14.518 -7.805 1.906 1.00 97.81 213 SER A O 1
ATOM 1667 N N . ALA A 1 214 ? -13.532 -8.467 3.809 1.00 97.94 214 ALA A N 1
ATOM 1668 C CA . ALA A 1 214 ? -14.750 -8.356 4.613 1.00 97.94 214 ALA A CA 1
ATOM 1669 C C . ALA A 1 214 ? -15.241 -6.903 4.743 1.00 97.94 214 ALA A C 1
ATOM 1671 O O . ALA A 1 214 ? -16.442 -6.662 4.850 1.00 97.94 214 ALA A O 1
ATOM 1672 N N . PHE A 1 215 ? -14.336 -5.920 4.706 1.00 98.25 215 PHE A N 1
ATOM 1673 C CA . PHE A 1 215 ? -14.727 -4.514 4.648 1.00 98.25 215 PHE A CA 1
ATOM 1674 C C . PHE A 1 215 ? -15.387 -4.168 3.304 1.00 98.25 215 PHE A C 1
ATOM 1676 O O . PHE A 1 215 ? -16.456 -3.563 3.287 1.00 98.25 215 PHE A O 1
ATOM 1683 N N . LEU A 1 216 ? -14.796 -4.601 2.186 1.00 97.31 216 LEU A N 1
ATOM 1684 C CA . LEU A 1 216 ? -15.315 -4.340 0.838 1.00 97.31 216 LEU A CA 1
ATOM 1685 C C . LEU A 1 216 ? -16.669 -5.028 0.573 1.00 97.31 216 LEU A C 1
ATOM 1687 O O . LEU A 1 216 ? -17.493 -4.496 -0.168 1.00 97.31 216 LEU A O 1
ATOM 1691 N N . GLU A 1 217 ? -16.968 -6.144 1.245 1.00 97.31 217 GLU A N 1
ATOM 1692 C CA . GLU A 1 217 ? -18.284 -6.809 1.199 1.00 97.31 217 GLU A CA 1
ATOM 1693 C C . GLU A 1 217 ? -19.444 -5.943 1.732 1.00 97.31 217 GLU A C 1
ATOM 1695 O O . GLU A 1 217 ? -20.611 -6.231 1.445 1.00 97.31 217 GLU A O 1
ATOM 1700 N N . LYS A 1 218 ? -19.156 -4.846 2.450 1.00 95.94 218 LYS A N 1
ATOM 1701 C CA . LYS A 1 218 ? -20.169 -3.851 2.841 1.00 95.94 218 LYS A CA 1
ATOM 1702 C C . LYS A 1 218 ? -20.777 -3.114 1.640 1.00 95.94 218 LYS A C 1
ATOM 1704 O O . LYS A 1 218 ? -21.839 -2.518 1.797 1.00 95.94 218 LYS A O 1
ATOM 1709 N N . ASN A 1 219 ? -20.150 -3.181 0.458 1.00 92.00 219 ASN A N 1
ATOM 1710 C CA . ASN A 1 219 ? -20.599 -2.535 -0.783 1.00 92.00 219 ASN A CA 1
ATOM 1711 C C . ASN A 1 219 ? -20.866 -1.027 -0.617 1.00 92.00 219 ASN A C 1
ATOM 1713 O O . ASN A 1 219 ? -21.863 -0.495 -1.112 1.00 92.00 219 ASN A O 1
ATOM 1717 N N . LEU A 1 220 ? -19.974 -0.349 0.108 1.00 95.00 220 LEU A N 1
ATOM 1718 C CA . LEU A 1 220 ? -19.982 1.106 0.233 1.00 95.00 220 LEU A CA 1
ATOM 1719 C C . LEU A 1 220 ? -19.673 1.749 -1.123 1.00 95.00 220 LEU A C 1
ATOM 1721 O O . LEU A 1 220 ? -18.991 1.163 -1.966 1.00 95.00 220 LEU A O 1
ATOM 1725 N N . THR A 1 221 ? -20.167 2.968 -1.336 1.00 95.69 221 THR A N 1
ATOM 1726 C CA . THR A 1 221 ? -19.782 3.748 -2.517 1.00 95.69 221 THR A CA 1
ATOM 1727 C C . THR A 1 221 ? -18.410 4.356 -2.265 1.00 95.69 221 THR A C 1
ATOM 1729 O O . THR A 1 221 ? -18.294 5.320 -1.517 1.00 95.69 221 THR A O 1
ATOM 1732 N N . LEU A 1 222 ? -17.382 3.770 -2.870 1.00 97.06 222 LEU A N 1
ATOM 1733 C CA . LEU A 1 222 ? -16.004 4.222 -2.717 1.00 97.06 222 LEU A CA 1
ATOM 1734 C C . LEU A 1 222 ? -15.675 5.354 -3.706 1.00 97.06 222 LEU A C 1
ATOM 1736 O O . LEU A 1 222 ? -16.166 5.339 -4.843 1.00 97.06 222 LEU A O 1
ATOM 1740 N N . PRO A 1 223 ? -14.851 6.335 -3.303 1.00 97.25 223 PRO A N 1
ATOM 1741 C CA . PRO A 1 223 ? -14.388 7.386 -4.195 1.00 97.25 223 PRO A CA 1
ATOM 1742 C C . PRO A 1 223 ? -13.389 6.839 -5.229 1.00 97.25 223 PRO A C 1
ATOM 1744 O O . PRO A 1 223 ? -12.782 5.786 -5.042 1.00 97.25 223 PRO A O 1
ATOM 1747 N N . GLN A 1 224 ? -13.233 7.559 -6.339 1.00 97.56 224 GLN A N 1
ATOM 1748 C CA . GLN A 1 224 ? -12.431 7.136 -7.491 1.00 97.56 224 GLN A CA 1
ATOM 1749 C C . GLN A 1 224 ? -11.159 7.979 -7.608 1.00 97.56 224 GLN A C 1
ATOM 1751 O O . GLN A 1 224 ? -11.216 9.210 -7.554 1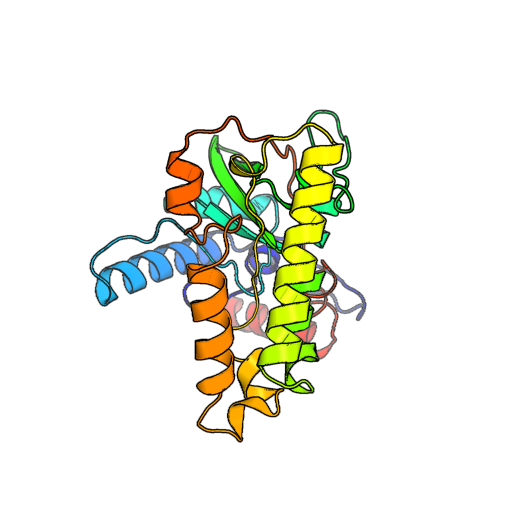.00 97.56 224 GLN A O 1
ATOM 1756 N N . ILE A 1 225 ? -10.030 7.314 -7.825 1.00 98.25 225 ILE A N 1
ATOM 1757 C CA . ILE A 1 225 ? -8.774 7.924 -8.260 1.00 98.25 225 ILE A CA 1
ATOM 1758 C C . ILE A 1 225 ? -8.720 7.833 -9.790 1.00 98.25 225 ILE A C 1
ATOM 1760 O O . ILE A 1 225 ? -8.786 6.747 -10.358 1.00 98.25 225 ILE A O 1
ATOM 1764 N N . GLU A 1 226 ? -8.569 8.976 -10.462 1.00 96.50 226 GLU A N 1
ATOM 1765 C CA . GLU A 1 226 ? -8.395 9.043 -11.921 1.00 96.50 226 GLU A CA 1
ATOM 1766 C C . GLU A 1 226 ? -6.975 8.631 -12.329 1.00 96.50 226 GLU A C 1
ATOM 1768 O O . GLU A 1 226 ? -6.764 7.992 -13.355 1.00 96.50 226 GLU A O 1
ATOM 1773 N N . THR A 1 227 ? -5.969 9.002 -11.538 1.00 97.06 227 THR A N 1
ATOM 1774 C CA . THR A 1 227 ? -4.584 8.581 -11.773 1.00 97.06 227 THR A CA 1
ATOM 1775 C C . THR A 1 227 ? -3.907 8.330 -10.442 1.00 97.06 227 THR A C 1
ATOM 1777 O O . THR A 1 227 ? -3.718 9.255 -9.653 1.00 97.06 227 THR A O 1
ATOM 1780 N N . ILE A 1 228 ? -3.547 7.072 -10.190 1.00 98.19 228 ILE A N 1
ATOM 1781 C CA . ILE A 1 228 ? -2.799 6.699 -8.991 1.00 98.19 228 ILE A CA 1
ATOM 1782 C C . ILE A 1 228 ? -1.371 7.250 -9.061 1.00 98.19 228 ILE A C 1
ATOM 1784 O O . ILE A 1 228 ? -0.739 7.262 -10.120 1.00 98.19 228 ILE A O 1
ATOM 1788 N N . GLY A 1 229 ? -0.849 7.705 -7.927 1.00 98.12 229 GLY A N 1
ATOM 1789 C CA . GLY A 1 229 ? 0.544 8.111 -7.799 1.00 98.12 229 GLY A CA 1
ATOM 1790 C C . GLY A 1 229 ? 1.513 6.988 -8.189 1.00 98.12 229 GLY A C 1
ATOM 1791 O O . GLY A 1 229 ? 1.183 5.803 -8.165 1.00 98.12 229 GLY A O 1
ATOM 1792 N N . THR A 1 230 ? 2.739 7.363 -8.556 1.00 98.50 230 THR A N 1
ATOM 1793 C CA . THR A 1 230 ? 3.842 6.408 -8.734 1.00 98.50 230 THR A CA 1
ATOM 1794 C C . THR A 1 230 ? 4.831 6.541 -7.589 1.00 98.50 230 THR A C 1
ATOM 1796 O O . THR A 1 230 ? 5.289 7.648 -7.308 1.00 98.50 230 THR A O 1
ATOM 1799 N N . GLY A 1 231 ? 5.192 5.421 -6.967 1.00 98.31 231 GLY A N 1
ATOM 1800 C CA . GLY A 1 231 ? 6.129 5.397 -5.849 1.00 98.31 231 GLY A CA 1
ATOM 1801 C C . GLY A 1 231 ? 6.052 4.099 -5.057 1.00 98.31 231 GLY A C 1
ATOM 1802 O O . GLY A 1 231 ? 5.567 3.100 -5.579 1.00 98.31 231 GLY A O 1
ATOM 1803 N N . SER A 1 232 ? 6.535 4.136 -3.819 1.00 98.25 232 SER A N 1
ATOM 1804 C CA . SER A 1 232 ? 6.542 3.044 -2.840 1.00 98.25 232 SER A CA 1
ATOM 1805 C C . SER A 1 232 ? 6.291 3.585 -1.431 1.00 98.25 232 SER A C 1
ATOM 1807 O O . SER A 1 232 ? 6.244 4.801 -1.247 1.00 98.25 232 SER A O 1
ATOM 1809 N N . TRP A 1 233 ? 6.233 2.706 -0.431 1.00 96.69 233 TRP A N 1
ATOM 1810 C CA . TRP A 1 233 ? 6.212 3.123 0.976 1.00 96.69 233 TRP A CA 1
ATOM 1811 C C . TRP A 1 233 ? 7.488 3.811 1.481 1.00 96.69 233 TRP A C 1
ATOM 1813 O O . TRP A 1 233 ? 7.477 4.412 2.554 1.00 96.69 233 TRP A O 1
ATOM 1823 N N . ILE A 1 234 ? 8.586 3.769 0.718 1.00 94.75 234 ILE A N 1
ATOM 1824 C CA . ILE A 1 234 ? 9.834 4.449 1.071 1.00 94.75 234 ILE A CA 1
ATOM 1825 C C . ILE A 1 234 ? 9.869 5.810 0.370 1.00 94.75 234 ILE A C 1
ATOM 1827 O O . ILE A 1 234 ? 10.022 5.918 -0.851 1.00 94.75 234 ILE A O 1
ATOM 1831 N N . ASP A 1 235 ? 9.676 6.865 1.165 1.00 93.81 235 ASP A N 1
ATOM 1832 C CA . ASP A 1 235 ? 9.653 8.277 0.747 1.00 93.81 235 ASP A CA 1
ATOM 1833 C C . ASP A 1 235 ? 8.644 8.601 -0.377 1.00 93.81 235 ASP A C 1
ATOM 1835 O O . ASP A 1 235 ? 8.727 9.636 -1.046 1.00 93.81 235 ASP A O 1
ATOM 1839 N N . GLY A 1 236 ? 7.689 7.704 -0.642 1.00 96.94 236 GLY A N 1
ATOM 1840 C CA . GLY A 1 236 ? 6.766 7.841 -1.760 1.00 96.94 236 GLY A CA 1
ATOM 1841 C C . GLY A 1 236 ? 7.446 7.743 -3.130 1.00 96.94 236 GLY A C 1
ATOM 1842 O O . GLY A 1 236 ? 6.847 8.159 -4.121 1.00 96.94 236 GLY A O 1
ATOM 1843 N N . THR A 1 237 ? 8.698 7.290 -3.232 1.00 97.50 237 THR A N 1
ATOM 1844 C CA . THR A 1 237 ? 9.465 7.274 -4.493 1.00 97.50 237 THR A CA 1
ATOM 1845 C C . THR A 1 237 ? 9.843 5.853 -4.903 1.00 97.50 237 THR A C 1
ATOM 1847 O O . THR A 1 237 ? 9.530 4.886 -4.214 1.00 97.50 237 THR A O 1
ATOM 1850 N N . LEU A 1 238 ? 10.509 5.714 -6.052 1.00 98.00 238 LEU A N 1
ATOM 1851 C CA . LEU A 1 238 ? 11.174 4.471 -6.459 1.00 98.00 238 LEU A CA 1
ATOM 1852 C C . LEU A 1 238 ? 12.697 4.545 -6.247 1.00 98.00 238 LEU A C 1
ATOM 1854 O O . LEU A 1 238 ? 13.418 3.651 -6.692 1.00 98.00 238 LEU A O 1
ATOM 1858 N N . SER A 1 239 ? 13.195 5.607 -5.601 1.00 97.25 239 SER A N 1
ATOM 1859 C CA . SER A 1 239 ? 14.622 5.941 -5.559 1.00 97.25 239 SER A CA 1
ATOM 1860 C C . SER A 1 239 ? 15.449 4.899 -4.801 1.00 97.25 239 SER A C 1
ATOM 1862 O O . SER A 1 239 ? 16.583 4.647 -5.190 1.00 97.25 239 SER A O 1
ATOM 1864 N N . THR A 1 240 ? 14.879 4.186 -3.826 1.00 96.56 240 THR A N 1
ATOM 1865 C CA . THR A 1 240 ? 15.566 3.073 -3.144 1.00 96.56 240 THR A CA 1
ATOM 1866 C C . THR A 1 240 ? 16.019 1.961 -4.096 1.00 96.56 240 THR A C 1
ATOM 1868 O O . THR A 1 240 ? 17.037 1.337 -3.838 1.00 96.56 240 THR A O 1
ATOM 1871 N N . TRP A 1 241 ? 15.316 1.731 -5.213 1.00 97.75 241 TRP A N 1
ATOM 1872 C CA . TRP A 1 241 ? 15.640 0.659 -6.176 1.00 97.75 241 TRP A CA 1
ATOM 1873 C C . TRP A 1 241 ? 16.093 1.176 -7.546 1.00 97.75 241 TRP A C 1
ATOM 1875 O O . TRP A 1 241 ? 16.227 0.396 -8.492 1.00 97.75 241 TRP A O 1
ATOM 1885 N N . ALA A 1 242 ? 16.259 2.492 -7.694 1.00 96.50 242 ALA A N 1
ATOM 1886 C CA . ALA A 1 242 ? 16.575 3.120 -8.979 1.00 96.50 242 ALA A CA 1
ATOM 1887 C C . ALA A 1 242 ? 17.460 4.371 -8.890 1.00 96.50 242 ALA A C 1
ATOM 1889 O O . ALA A 1 242 ? 17.959 4.808 -9.923 1.00 96.50 242 ALA A O 1
ATOM 1890 N N . GLY A 1 243 ? 17.621 4.956 -7.702 1.00 94.31 243 GLY A N 1
ATOM 1891 C CA . GLY A 1 243 ? 18.280 6.244 -7.473 1.00 94.31 243 GLY A CA 1
ATOM 1892 C C . GLY A 1 243 ? 19.686 6.161 -6.896 1.00 94.31 243 GLY A C 1
ATOM 1893 O O . GLY A 1 243 ? 20.370 7.182 -6.842 1.00 94.31 243 GLY A O 1
ATOM 1894 N N . GLU A 1 244 ? 20.146 4.969 -6.509 1.00 96.56 244 GLU A N 1
ATOM 1895 C CA . GLU A 1 244 ? 21.530 4.724 -6.103 1.00 96.56 244 GLU A CA 1
ATOM 1896 C C . GLU A 1 244 ? 22.348 4.088 -7.234 1.00 96.56 244 GLU A C 1
ATOM 1898 O O . GLU A 1 244 ? 21.849 3.276 -8.016 1.00 96.56 244 GLU A O 1
ATOM 1903 N N . ALA A 1 245 ? 23.645 4.413 -7.285 1.00 97.56 245 ALA A N 1
ATOM 1904 C CA . ALA A 1 245 ? 24.523 3.960 -8.361 1.00 97.56 245 ALA A CA 1
ATOM 1905 C C . ALA A 1 245 ? 24.608 2.428 -8.464 1.00 97.56 245 ALA A C 1
ATOM 1907 O O . ALA A 1 245 ? 24.653 1.890 -9.573 1.00 97.56 245 ALA A O 1
ATOM 1908 N N . ASP A 1 246 ? 24.617 1.729 -7.326 1.00 97.81 246 ASP A N 1
ATOM 1909 C CA . ASP A 1 246 ? 24.656 0.266 -7.291 1.00 97.81 246 ASP A CA 1
ATOM 1910 C C . ASP A 1 246 ? 23.370 -0.337 -7.879 1.00 97.81 246 ASP A C 1
ATOM 1912 O O . ASP A 1 246 ? 23.447 -1.292 -8.657 1.00 97.81 246 ASP A O 1
ATOM 1916 N N . GLU A 1 247 ? 22.214 0.283 -7.626 1.00 97.62 247 GLU A N 1
ATOM 1917 C CA . GLU A 1 247 ? 20.924 -0.133 -8.182 1.00 97.62 247 GLU A CA 1
ATOM 1918 C C . GLU A 1 247 ? 20.867 0.085 -9.698 1.00 97.62 247 GLU A C 1
ATOM 1920 O O . GLU A 1 247 ? 20.552 -0.835 -10.458 1.00 97.62 247 GLU A O 1
ATOM 1925 N N . SER A 1 248 ? 21.261 1.263 -10.189 1.00 97.88 248 SER A N 1
ATOM 1926 C CA . SER A 1 248 ? 21.312 1.526 -11.635 1.00 97.88 248 SER A CA 1
ATOM 1927 C C . SER A 1 248 ? 22.270 0.589 -12.370 1.00 97.88 248 SER A C 1
ATOM 1929 O O . SER A 1 248 ? 21.962 0.109 -13.468 1.00 97.88 248 SER A O 1
ATOM 1931 N N . LEU A 1 249 ? 23.432 0.288 -11.780 1.00 98.19 249 LEU A N 1
ATOM 1932 C CA . LEU A 1 249 ? 24.370 -0.686 -12.337 1.00 98.19 249 LEU A CA 1
ATOM 1933 C C . LEU A 1 249 ? 23.774 -2.100 -12.333 1.00 98.19 249 LEU A C 1
ATOM 1935 O O . LEU A 1 249 ? 23.931 -2.816 -13.324 1.00 98.19 249 LEU A O 1
ATOM 1939 N N . ALA A 1 250 ? 23.058 -2.497 -11.278 1.00 98.19 250 ALA A N 1
ATOM 1940 C CA . ALA A 1 250 ? 22.355 -3.777 -11.228 1.00 98.19 250 ALA A CA 1
ATOM 1941 C C . ALA A 1 250 ? 21.293 -3.884 -12.336 1.00 98.19 250 ALA A C 1
ATOM 1943 O O . ALA A 1 250 ? 21.251 -4.890 -13.050 1.00 98.19 250 ALA A O 1
ATOM 1944 N N . TRP A 1 251 ? 20.514 -2.826 -12.576 1.00 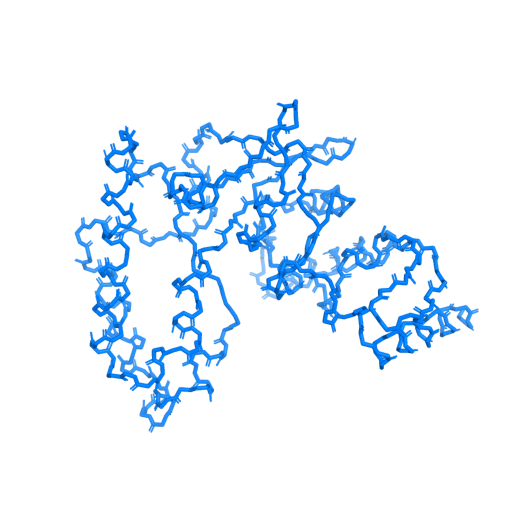98.19 251 TRP A N 1
ATOM 1945 C CA . TRP A 1 251 ? 19.558 -2.775 -13.685 1.00 98.19 251 TRP A CA 1
ATOM 1946 C C . TRP A 1 251 ? 20.228 -2.864 -15.057 1.00 98.19 251 TRP A C 1
ATOM 1948 O O . TRP A 1 251 ? 19.751 -3.602 -15.920 1.00 98.19 251 TRP A O 1
ATOM 1958 N N . GLN A 1 252 ? 21.358 -2.184 -15.274 1.00 98.12 252 GLN A N 1
ATOM 1959 C CA . GLN A 1 252 ? 22.127 -2.338 -16.515 1.00 98.12 252 GLN A CA 1
ATOM 1960 C C . GLN A 1 252 ? 22.599 -3.786 -16.711 1.00 98.12 252 GLN A C 1
ATOM 1962 O O . GLN A 1 252 ? 22.476 -4.327 -17.811 1.00 98.12 252 GLN A O 1
ATOM 1967 N N . ARG A 1 253 ? 23.072 -4.451 -15.647 1.00 98.12 253 ARG A N 1
ATOM 1968 C CA . ARG A 1 253 ? 23.452 -5.874 -15.702 1.00 98.12 253 ARG A CA 1
ATOM 1969 C C . ARG A 1 253 ? 22.261 -6.780 -15.992 1.00 98.12 253 ARG A C 1
ATOM 1971 O O . ARG A 1 253 ? 22.413 -7.743 -16.739 1.00 98.12 253 ARG A O 1
ATOM 1978 N N . LEU A 1 254 ? 21.081 -6.469 -15.458 1.00 97.38 254 LEU A N 1
ATOM 1979 C CA . LEU A 1 254 ? 19.856 -7.206 -15.764 1.00 97.38 254 LEU A CA 1
ATOM 1980 C C . LEU A 1 254 ? 19.481 -7.085 -17.251 1.00 97.38 254 LEU A C 1
ATOM 1982 O O . LEU A 1 254 ? 19.144 -8.088 -17.879 1.00 97.38 254 LEU A O 1
ATOM 1986 N N . VAL A 1 255 ? 19.604 -5.892 -17.840 1.00 97.81 255 VAL A N 1
ATOM 1987 C CA . VAL A 1 255 ? 19.388 -5.672 -19.283 1.00 97.81 255 VAL A CA 1
ATOM 1988 C C . VAL A 1 255 ? 20.389 -6.466 -20.128 1.00 97.81 255 VAL A C 1
ATOM 1990 O O . VAL A 1 255 ? 20.000 -7.128 -21.095 1.00 97.81 255 VAL A O 1
ATOM 1993 N N . GLU A 1 256 ? 21.674 -6.431 -19.762 1.00 97.81 256 GLU A N 1
ATOM 1994 C CA . GLU A 1 256 ? 22.725 -7.204 -20.435 1.00 97.81 256 GLU A CA 1
ATOM 1995 C C . GLU A 1 256 ? 22.435 -8.710 -20.375 1.00 97.81 256 GLU A C 1
ATOM 1997 O O . GLU A 1 256 ? 22.492 -9.390 -21.401 1.00 97.81 256 GLU A O 1
ATOM 2002 N N . ALA A 1 257 ? 22.063 -9.219 -19.197 1.00 97.31 257 ALA A N 1
ATOM 2003 C CA . ALA A 1 257 ? 21.713 -10.621 -19.001 1.00 97.31 257 ALA A CA 1
ATOM 2004 C C . ALA A 1 257 ? 20.493 -11.030 -19.838 1.00 97.31 257 ALA A C 1
ATOM 2006 O O . ALA A 1 257 ? 20.523 -12.078 -20.478 1.00 97.31 257 ALA A O 1
ATOM 2007 N N . ARG A 1 258 ? 19.450 -10.189 -19.893 1.00 95.50 258 ARG A N 1
ATOM 2008 C CA . ARG A 1 258 ? 18.253 -10.433 -20.712 1.00 95.50 258 ARG A CA 1
ATOM 2009 C C . ARG A 1 258 ? 18.578 -10.495 -22.203 1.00 95.50 258 ARG A C 1
ATOM 2011 O O . ARG A 1 258 ? 18.022 -11.326 -22.903 1.00 95.50 258 ARG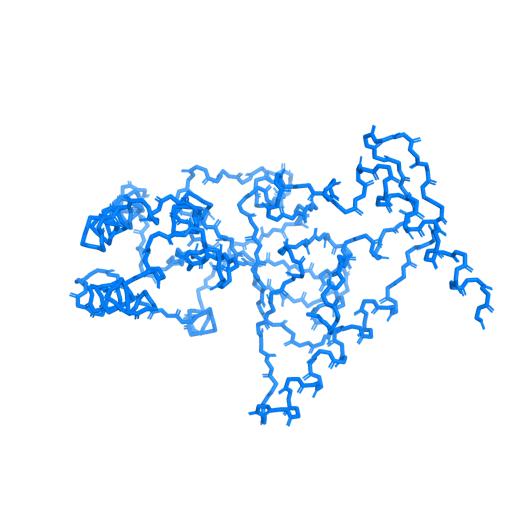 A O 1
ATOM 2018 N N . THR A 1 259 ? 19.475 -9.635 -22.682 1.00 94.06 259 THR A N 1
ATOM 2019 C CA . THR A 1 259 ? 19.864 -9.577 -24.104 1.00 94.06 259 THR A CA 1
ATOM 2020 C C . THR A 1 259 ? 20.688 -10.795 -24.537 1.00 94.06 259 THR A C 1
ATOM 2022 O O . THR A 1 259 ? 20.748 -11.118 -25.722 1.00 94.06 259 THR A O 1
ATOM 2025 N N . ALA A 1 260 ? 21.359 -11.455 -23.591 1.00 94.94 260 ALA A N 1
ATOM 2026 C CA . ALA A 1 260 ? 22.189 -12.626 -23.855 1.00 94.94 260 ALA A CA 1
ATOM 2027 C C . ALA A 1 260 ? 21.409 -13.958 -23.903 1.00 94.94 260 ALA A C 1
ATOM 2029 O O . ALA A 1 260 ? 21.997 -14.968 -24.300 1.00 94.94 260 ALA A O 1
ATOM 2030 N N . LEU A 1 261 ? 20.139 -13.966 -23.479 1.00 85.06 261 LEU A N 1
ATOM 2031 C CA . LEU A 1 261 ? 19.225 -15.117 -23.511 1.00 85.06 261 LEU A CA 1
ATOM 2032 C C . LEU A 1 261 ? 18.413 -15.147 -24.812 1.00 85.06 261 LEU A C 1
ATOM 2034 O O . LEU A 1 261 ? 18.184 -16.273 -25.309 1.00 85.06 261 LEU A O 1
#

Radius of gyration: 19.7 Å; chains: 1; bounding box: 45×42×52 Å

pLDDT: mean 96.41, std 3.16, range [79.56, 98.81]

Secondary structure (DSSP, 8-state):
-TT---HHHHHS-----TT-PPP-----HHHHHHHHHHHHHHHHHHHSS---EE--GGG-B-HHHHHHHHHTT--EEEEEHHHHHH-EETTTEEP-TTSHHHHTS-EEEE-TTS-EEEEEEE-HHHHHIIIIIGGGS-HHHHHHHHHHHHHHHHHHHHHHT--GGG---B----TTHHHHTSGGGGTGGGHHHHHHHHHHHHT-SS-----HHHHHTT-----EESB---B-TTTTSSGGGTSSHHHHHHHHHHHHHHHT-

Foldseek 3Di:
DQPLDLQVVLQQAWDQAQQRFTQGDHRHVVVLLVRLQVVQVVCCVVPVDGDQEDERRLLFDFQQSPVSNQVSNRAEYEFAVLQQQQFAAPPRDGFDCVQLQRLQAWAWEAHPVGGIHTYHHAPCVLLCCLQANCLADPLLVSLVVSVVVVVVSVVSCVVVVHDCLLGHHDRDDPPCRSQPNHPLCVPPHNVVNVCSNVVCQVPPPPHDDDDPVVSCVVVDDHHYTHTTGGAGNPVRHPCVQRVDPVNSVVSNVVVVVVVVD